Protein AF-A0AA35SXG5-F1 (afdb_monomer_lite)

Foldseek 3Di:
DPPPPPDAKEKEKDWPDQEFELPFTKIFIWIFTPDFAQWKKKKQKDKPPPQQWDWPDGRIFIAHHRGGITDDPGTMITTHNDDLAQDDKDKMKMFIDMDTPVHHHDDDIGIHIYHYARAWADPDQEDEDEAEALFKDKDFDGDTHHAADDKWKDKPPDDDPQWDWDGPVSTMIIGDSPGDDFDKDKIWMWIAHDVGHIDIHIYIYGYHHADQNVFQQQPPADDSQLSLQLRLVVVQQVQFFPPCPWPSDSNDHVCPTPQFDDDNSATATGADDQPGGDHDRDPSVVSRPNHNYYHDDHDD

Organism: Geodia barretti (NCBI:txid519541)

Secondary structure (DSSP, 8-state):
------PPPBEEEEES-SEEESSS-EEEEEEEESS--SS-EEEEEEEESGGGEEEES--EEEE-TT-SB-BSS-EEEEE----SS----EEEEEEEEEE-TT--B-PPPEEEEEE--PPPB-S-SEEEEEEETT--EEEEPPPPB--SSS-EEEEESPPPTTEEEE-SSSPEEEE-SS-PPSEEEEEEEEEE-SS--EEEEEEEEEEEPPSSTTSSTTTT---THHHHHHHHHHHHHHHH-TT--S---TTS-GGGSTTEEEETTEEEEEE--SSS--S---GGGGG-TT--EEE-----

Radius of gyration: 35.4 Å; chains: 1; bounding box: 89×30×98 Å

Structure (mmCIF, N/CA/C/O backbone):
data_AF-A0AA35SXG5-F1
#
_entry.id   AF-A0AA35SXG5-F1
#
loop_
_atom_site.group_PDB
_atom_site.id
_atom_site.type_symbol
_atom_site.label_atom_id
_atom_site.label_alt_id
_atom_site.label_comp_id
_atom_site.label_asym_id
_atom_site.label_entity_id
_atom_site.label_seq_id
_atom_site.pdbx_PDB_ins_code
_atom_site.Cartn_x
_atom_site.Cartn_y
_atom_site.Cartn_z
_atom_site.occupancy
_atom_site.B_iso_or_equiv
_atom_site.auth_seq_id
_atom_site.auth_comp_id
_atom_site.auth_asym_id
_atom_site.auth_atom_id
_atom_site.pdbx_PDB_model_num
ATOM 1 N N . MET A 1 1 ? 45.023 -7.503 -58.579 1.00 45.44 1 MET A N 1
ATOM 2 C CA . MET A 1 1 ? 43.755 -8.027 -58.047 1.00 45.44 1 MET A CA 1
ATOM 3 C C . MET A 1 1 ? 44.079 -8.699 -56.735 1.00 45.44 1 MET A C 1
ATOM 5 O O . MET A 1 1 ? 44.633 -9.789 -56.751 1.00 45.44 1 MET A O 1
ATOM 9 N N . ILE A 1 2 ? 43.846 -7.997 -55.636 1.00 41.66 2 ILE A N 1
ATOM 10 C CA . ILE A 1 2 ? 43.694 -8.622 -54.327 1.00 41.66 2 ILE A CA 1
ATOM 11 C C . ILE A 1 2 ? 42.190 -8.514 -54.098 1.00 41.66 2 ILE A C 1
ATOM 13 O O . ILE A 1 2 ? 41.655 -7.412 -54.200 1.00 41.66 2 ILE A O 1
ATOM 17 N N . ALA A 1 3 ? 41.504 -9.650 -54.005 1.00 40.09 3 ALA A N 1
ATOM 18 C CA . ALA A 1 3 ? 40.126 -9.649 -53.544 1.00 40.09 3 ALA A CA 1
ATOM 19 C C . ALA A 1 3 ? 40.194 -9.256 -52.068 1.00 40.09 3 ALA A C 1
ATOM 21 O O . ALA A 1 3 ? 40.851 -9.943 -51.288 1.00 40.09 3 ALA A O 1
ATOM 22 N N . ASP A 1 4 ? 39.640 -8.091 -51.765 1.00 49.97 4 ASP A N 1
ATOM 23 C CA . ASP A 1 4 ? 39.455 -7.577 -50.418 1.00 49.97 4 ASP A CA 1
ATOM 24 C C . ASP A 1 4 ? 38.332 -8.411 -49.792 1.00 49.97 4 ASP A C 1
ATOM 26 O O . ASP A 1 4 ? 37.166 -8.241 -50.142 1.00 49.97 4 ASP A O 1
ATOM 30 N N . ASP A 1 5 ? 38.700 -9.423 -49.005 1.00 50.44 5 ASP A N 1
ATOM 31 C CA . ASP A 1 5 ? 37.767 -10.262 -48.239 1.00 50.44 5 ASP A CA 1
ATOM 32 C C . ASP A 1 5 ? 37.537 -9.616 -46.869 1.00 50.44 5 ASP A C 1
ATOM 34 O O . ASP A 1 5 ? 37.761 -10.219 -45.822 1.00 50.44 5 ASP A O 1
ATOM 38 N N . GLU A 1 6 ? 37.174 -8.334 -46.883 1.00 64.69 6 GLU A N 1
ATOM 39 C CA . GLU A 1 6 ? 36.692 -7.644 -45.694 1.00 64.69 6 GLU A CA 1
ATOM 40 C C . GLU A 1 6 ? 35.207 -7.986 -45.587 1.00 64.69 6 GLU A C 1
ATOM 42 O O . GLU A 1 6 ? 34.367 -7.526 -46.367 1.00 64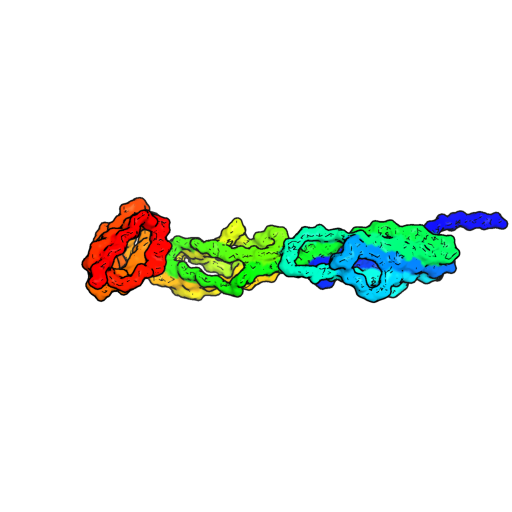.69 6 GLU A O 1
ATOM 47 N N . THR A 1 7 ? 34.891 -8.892 -44.665 1.00 78.00 7 THR A N 1
ATOM 48 C CA . THR A 1 7 ? 33.514 -9.207 -44.288 1.00 78.00 7 THR A CA 1
ATOM 49 C C . THR A 1 7 ? 32.761 -7.909 -44.016 1.00 78.00 7 THR A C 1
ATOM 51 O O . THR A 1 7 ? 33.291 -7.035 -43.335 1.00 78.00 7 THR A O 1
ATOM 54 N N . THR A 1 8 ? 31.542 -7.773 -44.547 1.00 88.31 8 THR A N 1
ATOM 55 C CA . THR A 1 8 ? 30.721 -6.570 -44.350 1.00 88.31 8 THR A CA 1
ATOM 56 C C . THR A 1 8 ? 30.651 -6.217 -42.859 1.00 88.31 8 THR A C 1
ATOM 58 O O . THR A 1 8 ? 30.177 -7.064 -42.099 1.00 88.31 8 THR A O 1
ATOM 61 N N . PRO A 1 9 ? 31.091 -5.009 -42.442 1.00 93.69 9 PRO A N 1
ATOM 62 C CA . PRO A 1 9 ? 31.053 -4.612 -41.041 1.00 93.69 9 PRO A CA 1
ATOM 63 C C . PRO A 1 9 ? 29.643 -4.733 -40.467 1.00 93.69 9 PRO A C 1
ATOM 65 O O . PRO A 1 9 ? 28.665 -4.394 -41.143 1.00 93.69 9 PRO A O 1
ATOM 68 N N . VAL A 1 10 ? 29.532 -5.197 -39.227 1.00 96.31 10 VAL A N 1
ATOM 69 C CA . VAL A 1 10 ? 28.256 -5.389 -38.530 1.00 96.31 10 VAL A CA 1
ATOM 70 C C . VAL A 1 10 ? 28.138 -4.376 -37.399 1.00 96.31 10 VAL A C 1
ATOM 72 O O . VAL A 1 10 ? 29.040 -4.251 -36.570 1.00 96.31 10 VAL A O 1
ATOM 75 N N . VAL A 1 11 ? 27.015 -3.659 -37.359 1.00 97.88 11 VAL A N 1
ATOM 76 C CA . VAL A 1 11 ? 26.662 -2.771 -36.248 1.00 97.88 11 VAL A CA 1
ATOM 77 C C . VAL A 1 11 ? 26.030 -3.581 -35.118 1.00 97.88 11 VAL A C 1
ATOM 79 O O . VAL A 1 11 ? 25.177 -4.431 -35.359 1.00 97.88 11 VAL A O 1
ATOM 82 N N . THR A 1 12 ? 26.378 -3.266 -33.876 1.00 97.75 12 THR A N 1
ATOM 83 C CA . THR A 1 12 ? 25.654 -3.686 -32.672 1.00 97.75 12 THR A CA 1
ATOM 84 C C . THR A 1 12 ? 25.111 -2.469 -31.936 1.00 97.75 12 THR A C 1
ATOM 86 O O . THR A 1 12 ? 25.760 -1.423 -31.900 1.00 97.75 12 THR A O 1
ATOM 89 N N . LEU A 1 13 ? 23.919 -2.600 -31.347 1.00 97.94 13 LEU A N 1
ATOM 90 C CA . LEU A 1 13 ? 23.383 -1.617 -30.405 1.00 97.94 13 LEU A CA 1
ATOM 91 C C . LEU A 1 13 ? 23.722 -2.026 -28.975 1.00 97.94 13 LEU A C 1
ATOM 93 O O . LEU A 1 13 ? 23.746 -3.212 -28.648 1.00 97.94 13 LEU A O 1
ATOM 97 N N . SER A 1 14 ? 23.933 -1.035 -28.117 1.00 96.69 14 SER A N 1
ATOM 98 C CA . SER A 1 14 ? 24.053 -1.225 -26.675 1.00 96.69 14 SER A CA 1
ATOM 99 C C . SER A 1 14 ? 23.191 -0.206 -25.952 1.00 96.69 14 SER A C 1
ATOM 101 O O . SER A 1 14 ? 23.159 0.964 -26.331 1.00 96.69 14 SER A O 1
ATOM 103 N N . LEU A 1 15 ? 22.536 -0.652 -24.885 1.00 97.44 15 LEU A N 1
ATOM 104 C CA . LEU A 1 15 ? 21.859 0.219 -23.934 1.00 97.44 15 LEU A CA 1
ATOM 105 C C . LEU A 1 15 ? 22.788 0.472 -22.746 1.00 97.44 15 LEU A C 1
ATOM 107 O O . LEU A 1 15 ? 23.479 -0.447 -22.302 1.00 97.44 15 LEU A O 1
ATOM 111 N N . SER A 1 16 ? 22.811 1.695 -22.216 1.00 96.50 16 SER A N 1
ATOM 112 C CA . SER A 1 16 ? 23.526 1.973 -20.962 1.00 96.50 16 SER A CA 1
ATOM 113 C C . SER A 1 16 ? 22.869 1.276 -19.768 1.00 96.50 16 SER A C 1
ATOM 115 O O . SER A 1 16 ? 23.558 0.886 -18.830 1.00 96.50 16 SER A O 1
ATOM 117 N N . LEU A 1 17 ? 21.545 1.110 -19.833 1.00 97.25 17 LEU A N 1
ATOM 118 C CA . LEU A 1 17 ? 20.706 0.327 -18.929 1.00 97.25 17 LEU A CA 1
ATOM 119 C C . LEU A 1 17 ? 19.698 -0.480 -19.755 1.00 97.25 17 LEU A C 1
ATOM 121 O O . LEU A 1 17 ? 19.060 0.078 -20.649 1.00 97.25 17 LEU A O 1
ATOM 125 N N . SER A 1 18 ? 19.555 -1.774 -19.464 1.00 96.12 18 SER A N 1
ATOM 126 C CA . SER A 1 18 ? 18.536 -2.641 -20.078 1.00 96.12 18 SER A CA 1
ATOM 127 C C . SER A 1 18 ? 17.200 -2.625 -19.337 1.00 96.12 18 SER A C 1
ATOM 129 O O . SER A 1 18 ? 16.233 -3.179 -19.845 1.00 96.12 18 SER A O 1
ATOM 131 N N . GLU A 1 19 ? 17.152 -2.014 -18.154 1.00 9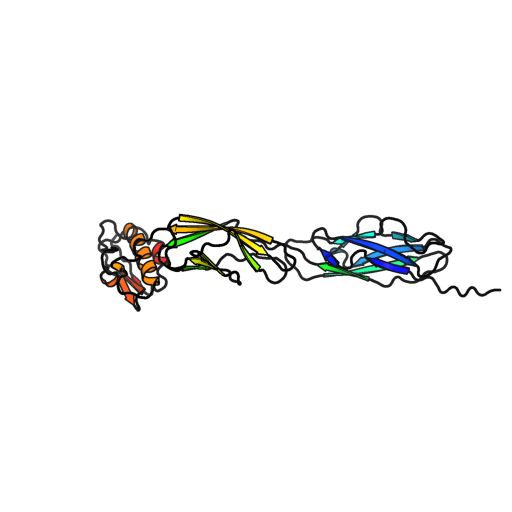5.44 19 GLU A N 1
ATOM 132 C CA . GLU A 1 19 ? 15.964 -1.874 -17.311 1.00 95.44 19 GLU A CA 1
ATOM 133 C C . GLU A 1 19 ? 15.936 -0.442 -16.762 1.00 95.44 19 GLU A C 1
ATOM 135 O O . GLU A 1 19 ? 16.977 0.059 -16.318 1.00 95.44 19 GLU A O 1
ATOM 140 N N . ILE A 1 20 ? 14.788 0.228 -16.847 1.00 94.12 20 ILE A N 1
ATOM 141 C CA . ILE A 1 20 ? 14.568 1.596 -16.359 1.00 94.12 20 ILE A CA 1
ATOM 142 C C . ILE A 1 20 ? 13.222 1.681 -15.637 1.00 94.12 20 ILE A C 1
ATOM 144 O O . ILE A 1 20 ? 12.324 0.915 -15.967 1.00 94.12 20 ILE A O 1
ATOM 148 N N . ALA A 1 21 ? 13.106 2.610 -14.691 1.00 90.44 21 ALA A N 1
ATOM 149 C CA . ALA A 1 21 ? 11.837 2.999 -14.078 1.00 90.44 21 ALA A CA 1
ATOM 150 C C . ALA A 1 21 ? 10.875 3.636 -15.102 1.00 90.44 21 ALA A C 1
ATOM 152 O O . ALA A 1 21 ? 11.343 4.204 -16.100 1.00 90.44 21 ALA A O 1
ATOM 153 N N . GLU A 1 22 ? 9.570 3.550 -14.863 1.00 89.69 22 GLU A N 1
ATOM 154 C CA . GLU A 1 22 ? 8.533 4.245 -15.629 1.00 89.69 22 GLU A CA 1
ATOM 155 C C . GLU A 1 22 ? 8.561 5.748 -15.325 1.00 89.69 22 GLU A C 1
ATOM 157 O O . GLU A 1 22 ? 8.697 6.579 -16.234 1.00 89.69 22 GLU A O 1
ATOM 162 N N . HIS A 1 23 ? 8.602 6.090 -14.044 1.00 86.56 23 HIS A N 1
ATOM 163 C CA . HIS A 1 23 ? 8.760 7.430 -13.528 1.00 86.56 23 HIS A CA 1
ATOM 164 C C . HIS A 1 23 ? 10.209 7.912 -13.678 1.00 86.56 23 HIS A C 1
ATOM 166 O O . HIS A 1 23 ? 11.174 7.407 -13.104 1.00 86.56 23 HIS A O 1
ATOM 172 N N . GLU A 1 24 ? 10.389 8.934 -14.515 1.00 85.19 24 GLU A N 1
ATOM 173 C CA . GLU A 1 24 ? 11.668 9.608 -14.781 1.00 85.19 24 GLU A CA 1
ATOM 174 C C . GLU A 1 24 ? 12.827 8.721 -15.304 1.00 85.19 24 GLU A C 1
ATOM 176 O O . GLU A 1 24 ? 13.923 9.242 -15.561 1.00 85.19 24 GLU A O 1
ATOM 181 N N . GLY A 1 25 ? 12.621 7.423 -15.548 1.00 92.38 25 GLY A N 1
ATOM 182 C CA . GLY A 1 25 ? 13.654 6.498 -16.010 1.00 92.38 25 GLY A CA 1
ATOM 183 C C . GLY A 1 25 ? 14.095 6.733 -17.458 1.00 92.38 25 GLY A C 1
ATOM 184 O O . GLY A 1 25 ? 13.329 7.131 -18.338 1.00 92.38 25 GLY A O 1
ATOM 185 N N . TRP A 1 26 ? 15.385 6.516 -17.738 1.00 95.00 26 TRP A N 1
ATOM 186 C CA . TRP A 1 26 ? 15.943 6.697 -19.082 1.00 95.00 26 TRP A CA 1
ATOM 187 C C . TRP A 1 26 ? 17.224 5.892 -19.325 1.00 95.00 26 TRP A C 1
ATOM 189 O O . TRP A 1 26 ? 17.944 5.518 -18.401 1.00 95.00 26 TRP A O 1
ATOM 199 N N . THR A 1 27 ? 17.537 5.660 -20.602 1.00 96.88 27 THR A N 1
ATOM 200 C CA . THR A 1 27 ? 18.738 4.952 -21.069 1.00 96.88 27 THR A CA 1
ATOM 201 C C . THR A 1 27 ? 19.327 5.624 -22.315 1.00 96.88 27 THR A C 1
ATOM 203 O O . THR A 1 27 ? 18.620 6.318 -23.052 1.00 96.88 27 THR A O 1
ATOM 206 N N . PHE A 1 28 ? 20.623 5.428 -22.568 1.00 96.06 28 PHE A N 1
ATOM 207 C CA . PHE A 1 28 ? 21.270 5.815 -23.824 1.00 96.06 28 PHE A CA 1
ATOM 208 C C . PHE A 1 28 ? 21.473 4.605 -24.731 1.00 96.06 28 PHE A C 1
ATOM 210 O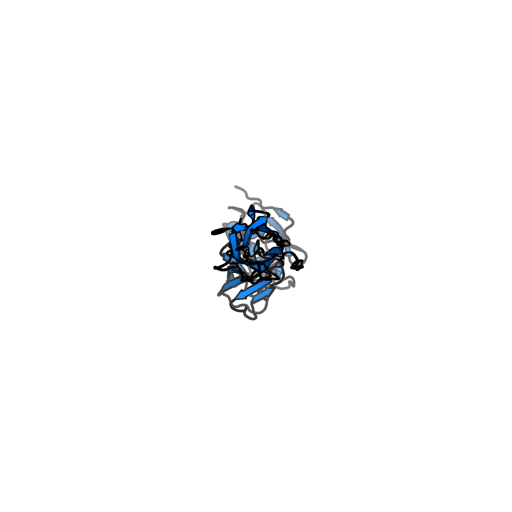 O . PHE A 1 28 ? 21.957 3.564 -24.286 1.00 96.06 28 PHE A O 1
ATOM 217 N N . VAL A 1 29 ? 21.189 4.785 -26.021 1.00 97.06 29 VAL A N 1
ATOM 218 C CA . VAL A 1 29 ? 21.552 3.848 -27.086 1.00 97.06 29 VAL A CA 1
ATOM 219 C C . VAL A 1 29 ? 22.854 4.306 -27.734 1.00 97.06 29 VAL A C 1
ATOM 221 O O . VAL A 1 29 ? 22.959 5.443 -28.203 1.00 97.06 29 VAL A O 1
ATOM 224 N N . THR A 1 30 ? 23.835 3.412 -27.800 1.00 96.50 30 THR A N 1
ATOM 225 C CA . THR A 1 30 ? 25.085 3.594 -28.550 1.00 96.50 30 THR A CA 1
ATOM 226 C C . THR A 1 30 ? 25.248 2.493 -29.592 1.00 96.50 30 THR A C 1
ATOM 228 O O . THR A 1 30 ? 24.566 1.467 -29.540 1.00 96.50 30 THR A O 1
ATOM 231 N N . ALA A 1 31 ? 26.133 2.716 -30.566 1.00 97.38 31 ALA A N 1
ATOM 232 C CA . ALA A 1 31 ? 26.393 1.764 -31.637 1.00 97.38 31 ALA A CA 1
ATOM 233 C C . ALA A 1 31 ? 27.889 1.476 -31.777 1.00 97.38 31 ALA A C 1
ATOM 235 O O . ALA A 1 31 ? 28.719 2.386 -31.675 1.00 97.38 31 ALA A O 1
ATOM 236 N N . MET A 1 32 ? 28.223 0.216 -32.057 1.00 96.88 32 MET A N 1
ATOM 237 C CA . MET A 1 32 ? 29.593 -0.225 -32.309 1.00 96.88 32 MET A CA 1
ATOM 238 C C . MET A 1 32 ? 29.675 -1.014 -33.616 1.00 96.88 32 MET A C 1
ATOM 240 O O . MET A 1 32 ? 28.756 -1.753 -33.945 1.00 96.88 32 MET A O 1
ATOM 244 N N . LEU A 1 33 ? 30.769 -0.862 -34.358 1.00 96.69 33 LEU A N 1
ATOM 245 C CA . LEU A 1 33 ? 31.125 -1.736 -35.471 1.00 96.69 33 LEU A CA 1
ATOM 246 C C . LEU A 1 33 ? 32.086 -2.823 -34.992 1.00 96.69 33 LEU A C 1
ATOM 248 O O . LEU A 1 33 ? 33.032 -2.546 -34.250 1.00 96.69 33 LEU A O 1
ATOM 252 N N . ASP A 1 34 ? 31.894 -4.041 -35.485 1.00 95.75 34 ASP A N 1
ATOM 253 C CA . ASP A 1 34 ? 32.818 -5.160 -35.270 1.00 95.75 34 ASP A CA 1
ATOM 254 C C . ASP A 1 34 ? 34.184 -4.974 -35.966 1.00 95.75 34 ASP A C 1
ATOM 256 O O . ASP A 1 34 ? 35.191 -5.557 -35.557 1.00 95.75 34 ASP A O 1
ATOM 260 N N . SER A 1 35 ? 34.230 -4.126 -36.995 1.00 93.62 35 SER A N 1
ATOM 261 C CA . SER A 1 35 ? 35.394 -3.836 -37.831 1.00 93.62 35 SER A CA 1
ATOM 262 C C . SER A 1 35 ? 35.345 -2.400 -38.377 1.00 93.62 35 SER A C 1
ATOM 264 O O . SER A 1 35 ? 34.286 -1.789 -38.511 1.00 93.62 35 SER A O 1
ATOM 266 N N . ARG A 1 36 ? 36.509 -1.796 -38.663 1.00 93.50 36 ARG A N 1
ATOM 267 C CA . ARG A 1 36 ? 36.573 -0.400 -39.142 1.00 93.50 36 ARG A CA 1
ATOM 268 C C . ARG A 1 36 ? 36.068 -0.305 -40.584 1.00 93.50 36 ARG A C 1
ATOM 270 O O . ARG A 1 36 ? 36.612 -0.964 -41.461 1.00 93.50 36 ARG A O 1
ATOM 277 N N . SER A 1 37 ? 35.133 0.606 -40.845 1.00 93.38 37 SER A N 1
ATOM 278 C CA . SER A 1 37 ? 34.748 1.005 -42.208 1.00 93.38 37 SER A CA 1
ATOM 279 C C . SER A 1 37 ? 35.565 2.209 -42.674 1.00 93.38 37 SER A C 1
ATOM 281 O O . SER A 1 37 ? 35.875 3.099 -41.885 1.00 93.38 37 SER A O 1
ATOM 283 N N . SER A 1 38 ? 35.899 2.290 -43.962 1.00 93.56 38 SER A N 1
ATOM 284 C CA . SER A 1 38 ? 36.529 3.485 -44.544 1.00 93.56 38 SER A CA 1
ATOM 285 C C . SER A 1 38 ? 35.536 4.614 -44.850 1.00 93.56 38 SER A C 1
ATOM 287 O O . SER A 1 38 ? 35.946 5.653 -45.368 1.00 93.56 38 SER A O 1
ATOM 289 N N . ALA A 1 39 ? 34.244 4.412 -44.583 1.00 94.25 39 ALA A N 1
ATOM 290 C CA . ALA A 1 39 ? 33.186 5.401 -44.744 1.00 94.25 39 ALA A CA 1
ATOM 291 C C . ALA A 1 39 ? 32.486 5.669 -43.406 1.00 94.25 39 ALA A C 1
ATOM 293 O O . ALA A 1 39 ? 32.396 4.777 -42.561 1.00 94.25 39 ALA A O 1
ATOM 294 N N . ASP A 1 40 ? 31.966 6.886 -43.243 1.00 96.81 40 ASP A N 1
ATOM 295 C CA . ASP A 1 40 ? 31.083 7.213 -42.125 1.00 96.81 40 ASP A CA 1
ATOM 296 C C . ASP A 1 40 ? 29.865 6.282 -42.164 1.00 96.81 40 ASP A C 1
ATOM 298 O O . ASP A 1 40 ? 29.290 6.041 -43.229 1.00 96.81 40 ASP A O 1
ATOM 302 N N . THR A 1 41 ? 29.502 5.737 -41.007 1.00 97.50 41 THR A N 1
ATOM 303 C CA . THR A 1 41 ? 28.335 4.871 -40.841 1.00 97.50 41 THR A CA 1
ATOM 304 C C . THR A 1 41 ? 27.290 5.591 -40.009 1.00 97.50 41 THR A C 1
ATOM 306 O O . THR A 1 41 ? 27.585 6.055 -38.906 1.00 97.50 41 THR A O 1
ATOM 309 N N . THR A 1 42 ? 26.071 5.665 -40.530 1.00 97.00 42 THR A N 1
ATOM 310 C CA . THR A 1 42 ? 24.917 6.241 -39.838 1.00 97.00 42 THR A CA 1
ATOM 311 C C . THR A 1 42 ? 23.995 5.117 -39.386 1.00 97.00 42 THR A C 1
ATOM 313 O O . THR A 1 42 ? 23.736 4.179 -40.139 1.00 97.00 42 THR A O 1
ATOM 316 N N . VAL A 1 43 ? 23.512 5.203 -38.149 1.00 97.44 43 VAL A N 1
ATOM 317 C CA . VAL A 1 43 ? 22.548 4.261 -37.572 1.00 97.44 43 VAL A CA 1
ATOM 318 C C . VAL A 1 43 ? 21.331 5.049 -37.114 1.00 97.44 43 VAL A C 1
ATOM 320 O O . VAL A 1 43 ? 21.438 5.852 -36.191 1.00 97.44 43 VAL A O 1
ATOM 323 N N . SER A 1 44 ? 20.180 4.838 -37.747 1.00 96.06 44 SER A N 1
ATOM 324 C CA . SER A 1 44 ? 18.907 5.419 -37.305 1.00 96.06 44 SER A CA 1
ATOM 325 C C . SER A 1 44 ? 18.249 4.483 -36.300 1.00 96.06 44 SER A C 1
ATOM 327 O O . SER A 1 44 ? 17.957 3.340 -36.640 1.00 96.06 44 SER A O 1
ATOM 329 N N . VAL A 1 45 ? 18.044 4.957 -35.075 1.00 96.81 45 VAL A N 1
ATOM 330 C CA . VAL A 1 45 ? 17.479 4.204 -33.950 1.00 96.81 45 VAL A CA 1
ATOM 331 C C . VAL A 1 45 ? 15.967 4.404 -33.890 1.00 96.81 45 VAL A C 1
ATOM 333 O O . VAL A 1 45 ? 15.477 5.530 -34.005 1.00 96.81 45 VAL A O 1
ATOM 336 N N . SER A 1 46 ? 15.236 3.319 -33.649 1.00 95.19 46 SER A N 1
ATOM 337 C CA . SER A 1 46 ? 13.798 3.317 -33.371 1.00 95.19 46 SER A CA 1
ATOM 338 C C . SER A 1 46 ? 13.479 2.436 -32.162 1.00 95.19 46 SER A C 1
ATOM 340 O O . SER A 1 46 ? 14.223 1.505 -31.849 1.00 95.19 46 SER A O 1
ATOM 342 N N . ALA A 1 47 ? 12.373 2.731 -31.483 1.00 96.69 47 ALA A N 1
ATOM 343 C CA . ALA A 1 47 ? 11.907 2.007 -30.306 1.00 96.69 47 ALA A CA 1
ATOM 344 C C . ALA A 1 47 ? 10.393 1.778 -30.408 1.00 96.69 47 ALA A C 1
ATOM 346 O O . ALA A 1 47 ? 9.664 2.704 -30.754 1.00 96.69 47 ALA A O 1
ATOM 347 N N . GLU A 1 48 ? 9.936 0.556 -30.133 1.00 96.38 48 GLU A N 1
ATOM 348 C CA . GLU A 1 48 ? 8.517 0.177 -30.183 1.00 96.38 48 GLU A CA 1
ATOM 349 C C . GLU A 1 48 ? 8.125 -0.696 -28.975 1.00 96.38 48 GLU A C 1
ATOM 351 O O . GLU A 1 48 ? 8.901 -1.595 -28.632 1.00 96.38 48 GLU A O 1
ATOM 356 N N . PRO A 1 49 ? 6.933 -0.516 -28.368 1.00 96.38 49 PRO A N 1
ATOM 357 C CA . PRO A 1 49 ? 5.884 0.445 -28.737 1.00 96.38 49 PRO A CA 1
ATOM 358 C C . PRO A 1 49 ? 6.284 1.906 -28.488 1.00 96.38 49 PRO A C 1
ATOM 360 O O . PRO A 1 49 ? 6.775 2.242 -27.412 1.00 96.38 49 PRO A O 1
ATOM 363 N N . ALA A 1 50 ? 6.068 2.779 -29.476 1.00 92.94 50 ALA A N 1
ATOM 364 C CA . ALA A 1 50 ? 6.474 4.188 -29.397 1.00 92.94 50 ALA A CA 1
ATOM 365 C C . ALA A 1 50 ? 5.742 5.000 -28.308 1.00 92.94 50 ALA A C 1
ATOM 367 O O . ALA A 1 50 ? 6.194 6.078 -27.943 1.00 92.94 50 ALA A O 1
ATOM 368 N N . GLU A 1 51 ? 4.612 4.507 -27.801 1.00 93.25 51 GLU A N 1
ATOM 369 C CA . GLU A 1 51 ? 3.840 5.155 -26.732 1.00 93.25 51 GLU A CA 1
ATOM 370 C C . GLU A 1 51 ? 4.487 5.038 -25.347 1.00 93.25 51 GLU A C 1
ATOM 372 O O . GLU A 1 51 ? 4.254 5.900 -24.510 1.00 93.25 51 GLU A O 1
ATOM 377 N N . LEU A 1 52 ? 5.352 4.039 -25.141 1.00 92.44 52 LEU A N 1
ATOM 378 C CA . LEU A 1 52 ? 6.042 3.812 -23.866 1.00 92.44 52 LEU A CA 1
ATOM 379 C C . LEU A 1 52 ? 7.352 4.600 -23.736 1.00 92.44 52 LEU A C 1
ATOM 381 O O . LEU A 1 52 ? 7.974 4.600 -22.677 1.00 92.44 52 LEU A O 1
ATOM 385 N N . ILE A 1 53 ? 7.827 5.219 -24.824 1.00 94.50 53 ILE A N 1
ATOM 386 C CA . ILE A 1 53 ? 9.128 5.891 -24.862 1.00 94.50 53 ILE A CA 1
ATOM 387 C C . ILE A 1 53 ? 9.023 7.264 -25.507 1.00 94.50 53 ILE A C 1
ATOM 389 O O . ILE A 1 53 ? 8.677 7.410 -26.678 1.00 94.50 53 ILE A O 1
ATOM 393 N N . GLU A 1 54 ? 9.497 8.273 -24.789 1.00 92.81 54 GLU A N 1
ATOM 394 C CA . GLU A 1 54 ? 9.820 9.564 -25.364 1.00 92.81 54 GLU A CA 1
ATOM 395 C C . GLU A 1 54 ? 11.286 9.573 -25.818 1.00 92.81 54 GLU A C 1
ATOM 397 O O . GLU A 1 54 ? 12.232 9.680 -25.030 1.00 92.81 54 GLU A O 1
ATOM 402 N N . GLN A 1 55 ? 11.492 9.471 -27.131 1.00 86.75 55 GLN A N 1
ATOM 403 C CA . GLN A 1 55 ? 12.805 9.678 -27.730 1.00 86.75 55 GLN A CA 1
ATOM 404 C C . GLN A 1 55 ? 13.112 11.177 -27.755 1.00 86.75 55 GLN A C 1
ATOM 406 O O . GLN A 1 55 ? 12.480 11.946 -28.485 1.00 86.75 55 GLN A O 1
ATOM 411 N N . ARG A 1 56 ? 14.094 11.605 -26.958 1.00 75.75 56 ARG A N 1
ATOM 412 C CA . ARG A 1 56 ? 14.557 12.998 -26.956 1.00 75.75 56 ARG A CA 1
ATOM 413 C C . ARG A 1 56 ? 15.812 13.121 -27.826 1.00 75.75 56 ARG A C 1
ATOM 415 O O . ARG A 1 56 ? 16.678 12.257 -27.762 1.00 75.75 56 ARG A O 1
ATOM 422 N N . GLU A 1 57 ? 15.920 14.229 -28.569 1.00 74.81 57 GLU A N 1
ATOM 423 C CA . GLU A 1 57 ? 17.050 14.582 -29.461 1.00 74.81 57 GLU A CA 1
ATOM 424 C C . GLU A 1 57 ? 17.066 13.882 -30.842 1.00 74.81 57 GLU A C 1
ATOM 426 O O . GLU A 1 57 ? 16.036 13.408 -31.320 1.00 74.81 57 GLU A O 1
ATOM 431 N N . GLU A 1 58 ? 18.210 13.922 -31.545 1.00 84.69 58 GLU A N 1
ATOM 432 C CA . GLU A 1 58 ? 18.400 13.248 -32.836 1.00 84.69 58 GLU A CA 1
ATOM 433 C C . GLU A 1 58 ? 18.359 11.726 -32.656 1.00 84.69 58 GLU A C 1
ATOM 435 O O . GLU A 1 58 ? 19.007 11.169 -31.775 1.00 84.69 58 GLU A O 1
ATOM 440 N N . ASN A 1 59 ? 17.638 11.032 -33.537 1.00 91.81 59 ASN A N 1
ATOM 441 C CA . ASN A 1 59 ? 17.509 9.574 -33.517 1.00 91.81 59 ASN A CA 1
ATOM 442 C C . ASN A 1 59 ? 18.639 8.850 -34.265 1.00 91.81 59 ASN A C 1
ATOM 444 O O . ASN A 1 59 ? 18.520 7.662 -34.563 1.00 91.81 59 ASN A O 1
ATOM 448 N N . THR A 1 60 ? 19.717 9.550 -34.615 1.00 94.12 60 THR A N 1
ATOM 449 C CA . THR A 1 60 ? 20.806 9.004 -35.424 1.00 94.12 60 THR A CA 1
ATOM 450 C C . THR A 1 60 ? 22.120 8.979 -34.668 1.00 94.12 60 THR A C 1
ATOM 452 O O . THR A 1 60 ? 22.546 9.979 -34.099 1.00 94.12 60 THR A O 1
ATOM 455 N N . LEU A 1 61 ? 22.817 7.852 -34.751 1.00 96.19 61 LEU A N 1
ATOM 456 C CA . LEU A 1 61 ? 24.191 7.689 -34.298 1.00 96.19 61 LEU A CA 1
ATOM 457 C C . LEU A 1 61 ? 25.126 7.753 -35.505 1.00 96.19 61 LEU A C 1
ATOM 459 O O . LEU A 1 61 ? 24.819 7.205 -36.563 1.00 96.19 61 LEU A O 1
ATOM 463 N N . THR A 1 62 ? 26.286 8.388 -35.341 1.00 96.50 62 THR A N 1
ATOM 464 C CA . THR A 1 62 ? 27.328 8.429 -36.377 1.00 96.50 62 THR A CA 1
ATOM 465 C C . THR A 1 62 ? 28.591 7.752 -35.872 1.00 96.50 62 THR A C 1
ATOM 467 O O . THR A 1 62 ? 29.118 8.131 -34.827 1.00 96.50 62 THR A O 1
ATOM 470 N N . ILE A 1 63 ? 29.099 6.785 -36.632 1.00 97.38 63 ILE A N 1
ATOM 471 C CA . ILE A 1 63 ? 30.410 6.158 -36.446 1.00 97.38 63 ILE A CA 1
ATOM 472 C C . ILE A 1 63 ? 31.314 6.688 -37.568 1.00 97.38 63 ILE A C 1
ATOM 474 O O . ILE A 1 63 ? 31.125 6.299 -38.724 1.00 97.38 63 ILE A O 1
ATOM 478 N N . PRO A 1 64 ? 32.259 7.604 -37.280 1.00 97.56 64 PRO A N 1
ATOM 479 C CA . PRO A 1 64 ? 33.095 8.203 -38.314 1.00 97.56 64 PRO A CA 1
ATOM 480 C C . PRO A 1 64 ? 33.973 7.174 -39.029 1.00 97.56 64 PRO A C 1
ATOM 482 O O . PRO A 1 64 ? 34.378 6.168 -38.443 1.00 97.56 64 PRO A O 1
ATOM 485 N N . ALA A 1 65 ? 34.345 7.468 -40.270 1.00 95.75 65 ALA A N 1
ATOM 486 C CA . ALA A 1 65 ? 35.254 6.664 -41.065 1.00 95.75 65 ALA A CA 1
ATOM 487 C C . ALA A 1 65 ? 36.534 6.349 -40.281 1.00 95.75 65 ALA A C 1
ATOM 489 O O . ALA A 1 65 ? 37.196 7.216 -39.701 1.00 95.75 65 ALA A O 1
ATOM 490 N N . GLY A 1 66 ? 36.888 5.073 -40.276 1.00 94.19 66 GLY A N 1
ATOM 491 C CA . GLY A 1 66 ? 38.022 4.542 -39.551 1.00 94.19 66 GLY A CA 1
ATOM 492 C C . GLY A 1 66 ? 37.795 4.400 -38.050 1.00 94.19 66 GLY A C 1
ATOM 493 O O . GLY A 1 66 ? 38.744 3.996 -37.398 1.00 94.19 66 GLY A O 1
ATOM 494 N N . GLN A 1 67 ? 36.622 4.691 -37.484 1.00 97.12 67 GLN A N 1
ATOM 495 C CA . GLN A 1 67 ? 36.280 4.411 -36.082 1.00 97.12 67 GLN A CA 1
ATOM 496 C C . GLN A 1 67 ? 35.413 3.153 -35.959 1.00 97.12 67 GLN A C 1
ATOM 498 O O . GLN A 1 67 ? 34.942 2.607 -36.955 1.00 97.12 67 GLN A O 1
ATOM 503 N N . THR A 1 68 ? 35.236 2.683 -34.725 1.00 96.50 68 THR A N 1
ATOM 504 C CA . THR A 1 68 ? 34.357 1.550 -34.398 1.00 96.50 68 THR A CA 1
ATOM 505 C C . THR A 1 68 ? 33.241 1.918 -33.432 1.00 96.50 68 THR A C 1
ATOM 507 O O . THR A 1 68 ? 32.381 1.090 -33.201 1.00 96.50 68 THR A O 1
ATOM 510 N N . GLU A 1 69 ? 33.220 3.126 -32.873 1.00 96.62 69 GLU A N 1
ATOM 511 C CA . GLU A 1 69 ? 32.230 3.546 -31.874 1.00 96.62 69 GLU A CA 1
ATOM 512 C C . GLU A 1 69 ? 31.506 4.809 -32.335 1.00 96.62 69 GLU A C 1
ATOM 514 O O . GLU A 1 69 ? 32.101 5.683 -32.979 1.00 96.62 69 GLU A O 1
ATOM 519 N N . SER A 1 70 ? 30.219 4.906 -31.998 1.00 96.06 70 SER A N 1
ATOM 520 C CA . SER A 1 70 ? 29.428 6.103 -32.260 1.00 96.06 70 SER A CA 1
ATOM 521 C C . SER A 1 70 ? 29.938 7.282 -31.438 1.00 96.06 70 SER A C 1
ATOM 523 O O . SER A 1 70 ? 30.200 7.142 -30.245 1.00 96.06 70 SER A O 1
ATOM 525 N N . ILE A 1 71 ? 30.035 8.453 -32.058 1.00 90.62 71 ILE A N 1
ATOM 526 C CA . ILE A 1 71 ? 30.396 9.697 -31.371 1.00 90.62 71 ILE A CA 1
ATOM 527 C C . ILE A 1 71 ? 29.152 10.418 -30.834 1.00 90.62 71 ILE A C 1
ATOM 529 O O . ILE A 1 71 ? 28.055 10.260 -31.365 1.00 90.62 71 ILE A O 1
ATOM 533 N N . GLY A 1 72 ? 29.339 11.260 -29.814 1.00 86.81 72 GLY A N 1
ATOM 534 C CA . GLY A 1 72 ? 28.259 12.016 -29.170 1.00 86.81 72 GLY A CA 1
ATOM 535 C C . GLY A 1 72 ? 27.761 11.362 -27.879 1.00 86.81 72 GLY A C 1
ATOM 536 O O . GLY A 1 72 ? 28.419 10.480 -27.334 1.00 86.81 72 GLY A O 1
ATOM 537 N N . PHE A 1 73 ? 26.617 11.831 -27.374 1.00 81.38 73 PHE A N 1
ATOM 538 C CA . PHE A 1 73 ? 26.013 11.338 -26.127 1.00 81.38 73 PHE A CA 1
ATOM 539 C C . PHE A 1 73 ? 25.150 10.076 -26.314 1.00 81.38 73 PHE A C 1
ATOM 541 O O . PHE A 1 73 ? 24.714 9.494 -25.328 1.00 81.38 73 PHE A O 1
ATOM 548 N N . GLY A 1 74 ? 24.956 9.618 -27.556 1.00 90.56 74 GLY A N 1
ATOM 549 C CA . GLY A 1 74 ? 24.024 8.538 -27.881 1.00 90.56 74 GLY A CA 1
ATOM 550 C C . GLY A 1 74 ? 22.599 9.049 -28.109 1.00 90.56 74 GLY A C 1
ATOM 551 O O . GLY A 1 74 ? 22.346 10.248 -28.041 1.00 90.56 74 GLY A O 1
ATOM 552 N N . VAL A 1 75 ? 21.670 8.135 -28.384 1.00 95.00 75 VAL A N 1
ATOM 553 C CA . VAL A 1 75 ? 20.233 8.441 -28.486 1.00 95.00 75 VAL A CA 1
ATOM 554 C C . VAL A 1 75 ? 19.597 8.215 -27.119 1.00 95.00 75 VAL A C 1
ATOM 556 O O . VAL A 1 75 ? 19.706 7.112 -26.583 1.00 95.00 75 VAL A O 1
ATOM 559 N N . ARG A 1 76 ? 18.930 9.223 -26.548 1.00 95.31 76 ARG A N 1
ATOM 560 C CA . ARG A 1 76 ? 18.246 9.081 -25.254 1.00 95.31 76 ARG A CA 1
ATOM 561 C C . ARG A 1 76 ? 16.828 8.544 -25.440 1.00 95.31 76 ARG A C 1
ATOM 563 O O . ARG A 1 76 ? 16.014 9.165 -26.122 1.00 95.31 76 ARG A O 1
ATOM 570 N N . LEU A 1 77 ? 16.530 7.433 -24.774 1.00 96.12 77 LEU A N 1
ATOM 571 C CA . LEU A 1 77 ? 15.181 6.888 -24.628 1.00 96.12 77 LEU A CA 1
ATOM 572 C C . LEU A 1 77 ? 14.734 7.102 -23.180 1.00 96.12 77 LEU A C 1
ATOM 574 O O . LEU A 1 77 ? 15.435 6.678 -22.261 1.00 96.12 77 LEU A O 1
ATOM 578 N N . GLN A 1 78 ? 13.617 7.794 -22.981 1.00 95.75 78 GLN A N 1
ATOM 579 C CA . GLN A 1 78 ? 13.012 8.040 -21.670 1.00 95.75 78 GLN A CA 1
ATOM 580 C C . GLN A 1 78 ? 11.672 7.313 -21.591 1.00 95.75 78 GLN A C 1
ATOM 582 O O . GLN A 1 78 ? 10.921 7.385 -22.560 1.00 95.75 78 GLN A O 1
ATOM 587 N N . ALA A 1 79 ? 11.393 6.626 -20.484 1.00 94.88 79 ALA A N 1
ATOM 588 C CA . ALA A 1 79 ? 10.078 6.040 -20.247 1.00 94.88 79 ALA A CA 1
ATOM 589 C C . ALA A 1 79 ? 9.010 7.140 -20.165 1.00 94.88 79 ALA A C 1
ATOM 591 O O . ALA A 1 79 ? 9.290 8.263 -19.729 1.00 94.88 79 ALA A O 1
ATOM 592 N N . VAL A 1 80 ? 7.817 6.843 -20.670 1.00 92.81 80 VAL A N 1
ATOM 593 C CA . VAL A 1 80 ? 6.652 7.713 -20.518 1.00 92.81 80 VAL A CA 1
ATOM 594 C C . VAL A 1 80 ? 5.902 7.249 -19.285 1.00 92.81 80 VAL A C 1
ATOM 596 O O . VAL A 1 80 ? 5.247 6.222 -19.348 1.00 92.81 80 VAL A O 1
ATOM 599 N N . ASP A 1 81 ? 5.991 8.038 -18.220 1.00 87.31 81 ASP A N 1
ATOM 600 C CA . ASP A 1 81 ? 5.094 7.961 -17.069 1.00 87.31 81 ASP A CA 1
ATOM 601 C C . ASP A 1 81 ? 3.678 8.325 -17.539 1.00 87.31 81 ASP A C 1
ATOM 603 O O . ASP A 1 81 ? 3.425 9.460 -17.984 1.00 87.31 81 ASP A O 1
ATOM 607 N N . ASN A 1 82 ? 2.814 7.314 -17.601 1.00 77.94 82 ASN A N 1
ATOM 608 C CA . ASN A 1 82 ? 1.564 7.390 -18.343 1.00 77.94 82 ASN A CA 1
ATOM 609 C C . ASN A 1 82 ? 0.325 7.523 -17.440 1.00 77.94 82 ASN A C 1
ATOM 611 O O . ASN A 1 82 ? -0.670 8.124 -17.876 1.00 77.94 82 ASN A O 1
ATOM 615 N N . ASP A 1 83 ? 0.402 7.056 -16.195 1.00 76.12 83 ASP A N 1
ATOM 616 C CA . ASP A 1 83 ? -0.623 7.229 -15.175 1.00 76.12 83 ASP A CA 1
ATOM 617 C C . ASP A 1 83 ? -0.054 7.110 -13.743 1.00 76.12 83 ASP A C 1
ATOM 619 O O . ASP A 1 83 ? 1.127 7.305 -13.520 1.00 76.12 83 ASP A O 1
ATOM 623 N N . GLU A 1 84 ? -0.924 6.950 -12.744 1.00 72.88 84 GLU A N 1
ATOM 624 C CA . GLU A 1 84 ? -0.527 6.783 -11.334 1.00 72.88 84 GLU A CA 1
ATOM 625 C C . GLU A 1 84 ? -0.890 5.368 -10.835 1.00 72.88 84 GLU A C 1
ATOM 627 O O . GLU A 1 84 ? -1.102 5.153 -9.637 1.00 72.88 84 GLU A O 1
ATOM 632 N N . LEU A 1 85 ? -1.108 4.418 -11.750 1.00 69.75 85 LEU A N 1
ATOM 633 C CA . LEU A 1 85 ? -1.584 3.076 -11.444 1.00 69.75 85 LEU A CA 1
ATOM 634 C C . LEU A 1 85 ? -0.447 2.079 -11.574 1.00 69.75 85 LEU A C 1
ATOM 636 O O . LEU A 1 85 ? 0.166 1.981 -12.618 1.00 69.75 85 LEU A O 1
ATOM 640 N N . ALA A 1 86 ? -0.283 1.235 -10.556 1.00 73.19 86 ALA A N 1
ATOM 641 C CA . ALA A 1 86 ? 0.667 0.142 -10.670 1.00 73.19 86 ALA A CA 1
ATOM 642 C C . ALA A 1 86 ? 0.249 -0.859 -11.771 1.00 73.19 86 ALA A C 1
ATOM 644 O O . ALA A 1 86 ? -0.815 -1.502 -11.697 1.00 73.19 86 ALA A O 1
ATOM 645 N N . GLU A 1 87 ? 1.102 -1.025 -12.770 1.00 75.88 87 GLU A N 1
ATOM 646 C CA . GLU A 1 87 ? 0.964 -1.880 -13.935 1.00 75.88 87 GLU A CA 1
ATOM 647 C C . GLU A 1 87 ? 1.976 -3.045 -13.936 1.00 75.88 87 GLU A C 1
ATOM 649 O O . GLU A 1 87 ? 2.740 -3.321 -13.009 1.00 75.88 87 GLU A O 1
ATOM 654 N N . ALA A 1 88 ? 1.915 -3.865 -14.986 1.00 80.94 88 ALA A N 1
ATOM 655 C CA . ALA A 1 88 ? 2.894 -4.923 -15.182 1.00 80.94 88 ALA A CA 1
ATOM 656 C C . ALA A 1 88 ? 4.096 -4.377 -15.952 1.00 80.94 88 ALA A C 1
ATOM 658 O O . ALA A 1 88 ? 3.919 -3.697 -16.956 1.00 80.94 88 ALA A O 1
ATOM 659 N N . THR A 1 89 ? 5.300 -4.817 -15.579 1.00 88.00 89 THR A N 1
ATOM 660 C CA . THR A 1 89 ? 6.538 -4.553 -16.325 1.00 88.00 89 THR A CA 1
ATOM 661 C C . THR A 1 89 ? 6.349 -4.707 -17.837 1.00 88.00 89 THR A C 1
ATOM 663 O O . THR A 1 89 ? 5.924 -5.764 -18.326 1.00 88.00 89 THR A O 1
ATOM 666 N N . GLN A 1 90 ? 6.739 -3.674 -18.578 1.00 92.25 90 GLN A N 1
ATOM 667 C CA . GLN A 1 90 ? 6.582 -3.597 -20.025 1.00 92.25 90 GLN A CA 1
ATOM 668 C C . GLN A 1 90 ? 7.931 -3.748 -20.735 1.00 92.25 90 GLN A C 1
ATOM 670 O O . GLN A 1 90 ? 9.003 -3.573 -20.155 1.00 92.25 90 GLN A O 1
ATOM 675 N N . THR A 1 91 ? 7.901 -4.105 -22.020 1.00 96.50 91 THR A N 1
ATOM 676 C CA . THR A 1 91 ? 9.124 -4.272 -22.819 1.00 96.50 91 THR A CA 1
ATOM 677 C C . THR A 1 91 ? 9.059 -3.473 -24.105 1.00 96.50 91 THR A C 1
ATOM 679 O O . THR A 1 91 ? 8.088 -3.571 -24.855 1.00 96.50 91 THR A O 1
ATOM 682 N N . VAL A 1 92 ? 10.155 -2.792 -24.408 1.00 97.62 92 VAL A N 1
ATOM 683 C CA . VAL A 1 92 ? 10.379 -2.030 -25.629 1.00 97.62 92 VAL A CA 1
ATOM 684 C C . VAL A 1 92 ? 11.455 -2.722 -26.458 1.00 97.62 92 VAL A C 1
ATOM 686 O O . VAL A 1 92 ? 12.545 -3.046 -25.983 1.00 97.62 92 VAL A O 1
ATOM 689 N N . THR A 1 93 ? 11.162 -2.933 -27.736 1.00 98.12 93 THR A N 1
ATOM 690 C CA . THR A 1 93 ? 12.145 -3.377 -28.724 1.00 98.12 93 THR A CA 1
ATOM 691 C C . THR A 1 93 ? 12.852 -2.161 -29.302 1.00 98.12 93 THR A C 1
ATOM 693 O O . THR A 1 93 ? 12.233 -1.350 -29.988 1.00 98.12 93 THR A O 1
ATOM 696 N N . VAL A 1 94 ? 14.156 -2.054 -29.063 1.00 98.00 94 VAL A N 1
ATOM 697 C CA . VAL A 1 94 ? 15.018 -1.031 -29.658 1.00 98.00 94 VAL A CA 1
ATOM 698 C C . VAL A 1 94 ? 15.707 -1.633 -30.876 1.00 98.00 94 VAL A C 1
ATOM 700 O O . VAL A 1 94 ? 16.412 -2.639 -30.781 1.00 98.00 94 VAL A O 1
ATOM 703 N N . SER A 1 95 ? 15.491 -1.023 -32.033 1.00 97.25 95 SER A N 1
ATOM 704 C CA . SER A 1 95 ? 16.035 -1.463 -33.316 1.00 97.25 95 SER A CA 1
ATOM 705 C C . SER A 1 95 ? 16.824 -0.350 -33.994 1.00 97.25 95 SER A C 1
ATOM 707 O O . SER A 1 95 ? 16.772 0.813 -33.587 1.00 97.25 95 SER A O 1
ATOM 709 N N . GLY A 1 96 ? 17.574 -0.701 -35.035 1.00 96.12 96 GLY A N 1
ATOM 710 C CA . GLY A 1 96 ? 18.280 0.285 -35.837 1.00 96.12 96 GLY A CA 1
ATOM 711 C C . GLY A 1 96 ? 18.375 -0.111 -37.300 1.00 96.12 96 GLY A C 1
ATOM 712 O O . GLY A 1 96 ? 18.378 -1.292 -37.640 1.00 96.12 96 GLY A O 1
ATOM 713 N N . THR A 1 97 ? 18.490 0.886 -38.172 1.00 96.81 97 THR A N 1
ATOM 714 C CA . THR A 1 97 ? 18.866 0.698 -39.577 1.00 96.81 97 THR A CA 1
ATOM 715 C C . THR A 1 97 ? 20.225 1.335 -39.815 1.00 96.81 97 THR A C 1
ATOM 717 O O . THR A 1 97 ? 20.383 2.532 -39.566 1.00 96.81 97 THR A O 1
ATOM 720 N N . SER A 1 98 ? 21.201 0.548 -40.274 1.00 96.62 98 SER A N 1
ATOM 721 C CA . SER A 1 98 ? 22.555 1.029 -40.556 1.00 96.62 98 SER A CA 1
ATOM 722 C C . SER A 1 98 ? 22.798 1.226 -42.052 1.00 96.62 98 SER A C 1
ATOM 724 O O . SER A 1 98 ? 22.374 0.418 -42.881 1.00 96.62 98 SER A O 1
ATOM 726 N N . GLU A 1 99 ? 23.495 2.305 -42.405 1.00 96.81 99 GLU A N 1
ATOM 727 C CA . GLU A 1 99 ? 23.918 2.578 -43.777 1.00 96.81 99 GLU A CA 1
ATOM 728 C C . GLU A 1 99 ? 25.314 3.209 -43.833 1.00 96.81 99 GLU A C 1
ATOM 730 O O . GLU A 1 99 ? 25.703 4.009 -42.981 1.00 96.81 99 GLU A O 1
ATOM 735 N N . ASN A 1 100 ? 26.088 2.836 -44.856 1.00 94.00 100 ASN A N 1
ATOM 736 C CA . ASN A 1 100 ? 27.327 3.508 -45.236 1.00 94.00 100 ASN A CA 1
ATOM 737 C C . ASN A 1 100 ? 27.618 3.272 -46.732 1.00 94.00 100 ASN A C 1
ATOM 739 O O . ASN A 1 100 ? 27.001 2.427 -47.385 1.00 94.00 100 ASN A O 1
ATOM 743 N N . ALA A 1 101 ? 28.595 3.993 -47.285 1.00 93.06 101 ALA A N 1
ATOM 744 C CA . ALA A 1 101 ? 28.940 3.901 -48.708 1.00 93.06 101 ALA A CA 1
ATOM 745 C C . ALA A 1 101 ? 29.643 2.588 -49.131 1.00 93.06 101 ALA A C 1
ATOM 747 O O . ALA A 1 101 ? 29.826 2.374 -50.329 1.00 93.06 101 ALA A O 1
ATOM 748 N N . GLN A 1 102 ? 30.075 1.746 -48.184 1.00 90.56 102 GLN A N 1
ATOM 749 C CA . GLN A 1 102 ? 30.789 0.480 -48.429 1.00 90.56 102 GLN A CA 1
ATOM 750 C C . GLN A 1 102 ? 29.921 -0.769 -48.186 1.00 90.56 102 GLN A C 1
ATOM 752 O O . GLN A 1 102 ? 30.349 -1.882 -48.482 1.00 90.56 102 GLN A O 1
ATOM 757 N N . GLY A 1 103 ? 28.696 -0.591 -47.689 1.00 91.94 103 GLY A N 1
ATOM 758 C CA . GLY A 1 103 ? 27.883 -1.661 -47.126 1.00 91.94 103 GLY A CA 1
ATOM 759 C C . GLY A 1 103 ? 28.173 -1.879 -45.637 1.00 91.94 103 GLY A C 1
ATOM 760 O O . GLY A 1 103 ? 29.317 -1.879 -45.185 1.00 91.94 103 GLY A O 1
ATOM 761 N N . VAL A 1 104 ? 27.103 -2.072 -44.875 1.00 95.38 104 VAL A N 1
ATOM 762 C CA . VAL A 1 104 ? 27.115 -2.381 -43.444 1.00 95.38 104 VAL A CA 1
ATOM 763 C C . VAL A 1 104 ? 25.890 -3.239 -43.136 1.00 95.38 104 VAL A C 1
ATOM 765 O O . VAL A 1 104 ? 24.869 -3.128 -43.820 1.00 95.38 104 VAL A O 1
ATOM 768 N N . ALA A 1 105 ? 26.011 -4.140 -42.169 1.00 94.19 105 ALA A N 1
ATOM 769 C CA . ALA A 1 105 ? 24.945 -5.034 -41.742 1.00 94.19 105 ALA A CA 1
ATOM 770 C C . ALA A 1 105 ? 24.482 -4.724 -40.311 1.00 94.19 105 ALA A C 1
ATOM 772 O O . ALA A 1 105 ? 25.192 -4.098 -39.525 1.00 94.19 105 ALA A O 1
ATOM 773 N N . GLY A 1 106 ? 23.297 -5.229 -39.962 1.00 88.56 106 GLY A N 1
ATOM 774 C CA . GLY A 1 106 ? 22.708 -5.061 -38.634 1.00 88.56 106 GLY A CA 1
ATOM 775 C C . GLY A 1 106 ? 22.112 -3.664 -38.404 1.00 88.56 106 GLY A C 1
ATOM 776 O O . GLY A 1 106 ? 21.879 -2.921 -39.366 1.00 88.56 106 GLY A O 1
ATOM 777 N N . PRO A 1 107 ? 21.890 -3.279 -37.139 1.00 95.88 107 PRO A N 1
ATOM 778 C CA . PRO A 1 107 ? 22.046 -4.092 -35.927 1.00 95.88 107 PRO A CA 1
ATOM 779 C C . PRO A 1 107 ? 20.927 -5.109 -35.673 1.00 95.88 107 PRO A C 1
ATOM 781 O O . PRO A 1 107 ? 19.834 -5.009 -36.223 1.00 95.88 107 PRO A O 1
ATOM 784 N N . GLU A 1 108 ? 21.208 -6.090 -34.810 1.00 96.56 108 GLU A N 1
ATOM 785 C CA . GLU A 1 108 ? 20.158 -6.863 -34.138 1.00 96.56 108 GLU A CA 1
ATOM 786 C C . GLU A 1 108 ? 19.408 -5.980 -33.130 1.00 96.56 108 GLU A C 1
ATOM 788 O O . GLU A 1 108 ? 19.965 -5.026 -32.580 1.00 96.56 108 GLU A O 1
ATOM 793 N N . ASN A 1 109 ? 18.141 -6.311 -32.881 1.00 97.44 109 ASN A N 1
ATOM 794 C CA . ASN A 1 109 ? 17.333 -5.597 -31.900 1.00 97.44 109 ASN A CA 1
ATOM 795 C C . ASN A 1 109 ? 17.804 -5.914 -30.477 1.00 97.44 109 ASN A C 1
ATOM 797 O O . ASN A 1 109 ? 18.183 -7.046 -30.175 1.00 97.44 109 ASN A O 1
ATOM 801 N N . VAL A 1 110 ? 17.687 -4.933 -29.589 1.00 97.94 110 VAL A N 1
ATOM 802 C CA . VAL A 1 110 ? 17.884 -5.100 -28.146 1.00 97.94 110 VAL A CA 1
ATOM 803 C C . VAL A 1 110 ? 16.575 -4.827 -27.412 1.00 97.94 110 VAL A C 1
ATOM 805 O O . VAL A 1 110 ? 15.702 -4.122 -27.917 1.00 97.94 110 VAL A O 1
ATOM 808 N N . THR A 1 111 ? 16.418 -5.408 -26.227 1.00 98.06 111 THR A N 1
ATOM 809 C CA . THR A 1 111 ? 15.224 -5.224 -25.395 1.00 98.06 111 THR A CA 1
ATOM 810 C C . THR A 1 111 ? 15.542 -4.277 -24.247 1.00 98.06 111 THR A C 1
ATOM 812 O O . THR A 1 111 ? 16.542 -4.462 -23.553 1.00 98.06 111 THR A O 1
ATOM 815 N N . LEU A 1 112 ? 14.684 -3.278 -24.068 1.00 98.00 112 LEU A N 1
ATOM 816 C CA . LEU A 1 112 ? 14.619 -2.414 -22.898 1.00 98.00 112 LEU A CA 1
ATOM 817 C C . LEU A 1 112 ? 13.384 -2.811 -22.086 1.00 98.00 112 LEU A C 1
ATOM 819 O O . LEU A 1 112 ? 12.296 -2.932 -22.645 1.00 98.00 112 LEU A O 1
ATOM 823 N N . THR A 1 113 ? 13.550 -3.008 -20.790 1.00 96.56 113 THR A N 1
ATOM 824 C CA . THR A 1 113 ? 12.457 -3.266 -19.850 1.00 96.56 113 THR A CA 1
ATOM 825 C C . THR A 1 113 ? 12.096 -1.966 -19.135 1.00 96.56 113 THR A C 1
ATOM 827 O O . THR A 1 113 ? 12.996 -1.278 -18.650 1.00 96.56 113 THR A O 1
ATOM 830 N N . ILE A 1 114 ? 10.808 -1.640 -19.068 1.00 93.12 114 ILE A N 1
ATOM 831 C CA . ILE A 1 114 ? 10.272 -0.552 -18.242 1.00 93.12 114 ILE A CA 1
ATOM 832 C C . ILE A 1 114 ? 9.625 -1.194 -17.018 1.00 93.12 114 ILE A C 1
ATOM 834 O O . ILE A 1 114 ? 8.761 -2.065 -17.153 1.00 93.12 114 ILE A O 1
ATOM 838 N N . ILE A 1 115 ? 10.123 -0.818 -15.849 1.00 88.19 115 ILE A N 1
ATOM 839 C CA . ILE A 1 115 ? 9.641 -1.247 -14.546 1.00 88.19 115 ILE A CA 1
ATOM 840 C C . ILE A 1 115 ? 8.757 -0.118 -14.030 1.00 88.19 115 ILE A C 1
ATOM 842 O O . ILE A 1 115 ? 9.275 0.955 -13.755 1.00 88.19 115 ILE A O 1
ATOM 846 N N . ASP A 1 116 ? 7.464 -0.394 -13.950 1.00 84.88 116 ASP A N 1
ATOM 847 C CA . ASP A 1 116 ? 6.481 0.356 -13.164 1.00 84.88 116 ASP A CA 1
ATOM 848 C C . ASP A 1 116 ? 7.051 0.654 -11.766 1.00 84.88 116 ASP A C 1
ATOM 850 O O . ASP A 1 116 ? 7.603 -0.264 -11.154 1.00 84.88 116 ASP A O 1
ATOM 854 N N . ASP A 1 117 ? 7.015 1.900 -11.302 1.00 81.19 117 ASP A N 1
ATOM 855 C CA . ASP A 1 117 ? 7.575 2.384 -10.020 1.00 81.19 117 ASP A CA 1
ATOM 856 C C . ASP A 1 117 ? 6.605 3.330 -9.287 1.00 81.19 117 ASP A C 1
ATOM 858 O O . ASP A 1 117 ? 6.979 4.262 -8.570 1.00 81.19 117 ASP A O 1
ATOM 862 N N . GLU A 1 118 ? 5.313 3.080 -9.478 1.00 83.56 118 GLU A N 1
ATOM 863 C CA . GLU A 1 118 ? 4.212 3.823 -8.895 1.00 83.56 118 GLU A CA 1
ATOM 864 C C . GLU A 1 118 ? 4.122 3.537 -7.396 1.00 83.56 118 GLU A C 1
ATOM 866 O O . GLU A 1 118 ? 3.828 2.425 -6.957 1.00 83.56 118 GLU A O 1
ATOM 871 N N . ALA A 1 119 ? 4.303 4.581 -6.590 1.00 85.75 119 ALA A N 1
ATOM 872 C CA . ALA A 1 119 ? 4.263 4.469 -5.140 1.00 85.75 119 ALA A CA 1
ATOM 873 C C . ALA A 1 119 ? 2.888 3.998 -4.613 1.00 85.75 119 ALA A C 1
ATOM 875 O O . ALA A 1 119 ? 1.838 4.337 -5.172 1.00 85.75 119 ALA A O 1
ATOM 876 N N . PRO A 1 120 ? 2.848 3.285 -3.469 1.00 90.44 120 PRO A N 1
ATOM 877 C CA . PRO A 1 120 ? 1.591 3.018 -2.779 1.00 90.44 120 PRO A CA 1
ATOM 878 C C . PRO A 1 120 ? 0.915 4.329 -2.358 1.00 90.44 120 PRO A C 1
ATOM 880 O O . PRO A 1 120 ? 1.579 5.343 -2.174 1.00 90.44 120 PRO A O 1
ATOM 883 N N . PHE A 1 121 ? -0.399 4.304 -2.138 1.00 90.19 121 PHE A N 1
ATOM 884 C CA . PHE A 1 121 ? -1.191 5.487 -1.802 1.00 90.19 121 PHE A CA 1
ATOM 885 C C . PHE A 1 121 ? -2.280 5.187 -0.773 1.00 90.19 121 PHE A C 1
ATOM 887 O O . PHE A 1 121 ? -3.111 4.294 -0.945 1.00 90.19 121 PHE A O 1
ATOM 894 N N . PHE A 1 122 ? -2.343 5.977 0.288 1.00 93.19 122 PHE A N 1
ATOM 895 C CA . PHE A 1 122 ? -3.453 5.980 1.221 1.00 93.19 122 PHE A CA 1
ATOM 896 C C . PHE A 1 122 ? -4.516 7.006 0.820 1.00 93.19 122 PHE A C 1
ATOM 898 O O . PHE A 1 122 ? -4.246 8.194 0.687 1.00 93.19 122 PHE A O 1
ATOM 905 N N . ALA A 1 123 ? -5.775 6.565 0.745 1.00 92.44 123 ALA A N 1
ATOM 906 C CA . ALA A 1 123 ? -6.896 7.440 0.389 1.00 92.44 123 ALA A CA 1
ATOM 907 C C . ALA A 1 123 ? -7.186 8.561 1.411 1.00 92.44 123 ALA A C 1
ATOM 909 O O . ALA A 1 123 ? -7.807 9.565 1.061 1.00 92.44 123 ALA A O 1
ATOM 910 N N . ASP A 1 124 ? -6.766 8.382 2.666 1.00 94.69 124 ASP A N 1
ATOM 911 C CA . ASP A 1 124 ? -6.979 9.328 3.760 1.00 94.69 124 ASP A CA 1
ATOM 912 C C . ASP A 1 124 ? -5.644 9.713 4.413 1.00 94.69 124 ASP A C 1
ATOM 914 O O . ASP A 1 124 ? -4.856 8.848 4.791 1.00 94.69 124 ASP A O 1
ATOM 918 N N . ASP A 1 125 ? -5.444 11.004 4.690 1.00 95.88 125 ASP A N 1
ATOM 919 C CA . ASP A 1 125 ? -4.248 11.492 5.400 1.00 95.88 125 ASP A CA 1
ATOM 920 C C . ASP A 1 125 ? -4.190 11.021 6.866 1.00 95.88 125 ASP A C 1
ATOM 922 O O . ASP A 1 125 ? -3.126 10.987 7.502 1.00 95.88 125 ASP A O 1
ATOM 926 N N . SER A 1 126 ? -5.353 10.729 7.464 1.00 96.62 126 SER A N 1
ATOM 927 C CA . SER A 1 126 ? -5.431 10.327 8.866 1.00 96.62 126 SER A CA 1
ATOM 928 C C . SER A 1 126 ? -6.694 9.560 9.243 1.00 96.62 126 SER A C 1
ATOM 930 O O . SER A 1 126 ? -7.766 9.768 8.680 1.00 96.62 126 SER A O 1
ATOM 932 N N . ILE A 1 127 ? -6.583 8.737 10.287 1.00 96.00 127 ILE A N 1
ATOM 933 C CA . ILE A 1 127 ? -7.705 8.031 10.913 1.00 96.00 127 ILE A CA 1
ATOM 934 C C . ILE A 1 127 ? -7.565 8.020 12.438 1.00 96.00 127 ILE A C 1
ATOM 936 O O . ILE A 1 127 ? -6.460 7.972 12.980 1.00 96.00 127 ILE A O 1
ATOM 940 N N . ALA A 1 128 ? -8.696 8.050 13.147 1.00 94.81 128 ALA A N 1
ATOM 941 C CA . ALA A 1 128 ? -8.737 8.047 14.606 1.00 94.81 128 ALA A CA 1
ATOM 942 C C . ALA A 1 128 ? -9.478 6.823 15.164 1.00 94.81 128 ALA A C 1
ATOM 944 O O . ALA A 1 128 ? -10.577 6.482 14.722 1.00 94.81 128 ALA A O 1
ATOM 945 N N . TYR A 1 129 ? -8.904 6.202 16.194 1.00 91.88 129 TYR A N 1
ATOM 946 C CA . TYR A 1 129 ? -9.491 5.083 16.922 1.00 91.88 129 TYR A CA 1
ATOM 947 C C . TYR A 1 129 ? -9.609 5.383 18.408 1.00 91.88 129 TYR A C 1
ATOM 949 O O . TYR A 1 129 ? -8.654 5.812 19.052 1.00 91.88 129 TYR A O 1
ATOM 957 N N . THR A 1 130 ? -10.765 5.044 18.974 1.00 87.81 130 THR A N 1
ATOM 958 C CA . THR A 1 130 ? -10.999 5.129 20.415 1.00 87.81 130 THR A CA 1
ATOM 959 C C . THR A 1 130 ? -11.052 3.737 21.028 1.00 87.81 130 THR A C 1
ATOM 961 O O . THR A 1 130 ? -11.819 2.876 20.586 1.00 87.81 130 THR A O 1
ATOM 964 N N . PHE A 1 131 ? -10.268 3.541 22.084 1.00 86.06 131 PHE A N 1
ATOM 965 C CA . PHE A 1 131 ? -10.294 2.363 22.941 1.00 86.06 131 PHE A CA 1
ATOM 966 C C . PHE A 1 131 ? -10.606 2.753 24.381 1.00 86.06 131 PHE A C 1
ATOM 968 O O . PHE A 1 131 ? -10.482 3.910 24.781 1.00 86.06 131 PHE A O 1
ATOM 975 N N . THR A 1 132 ? -10.970 1.755 25.172 1.00 82.50 132 THR A N 1
ATOM 976 C CA . THR A 1 132 ? -11.313 1.920 26.578 1.00 82.50 132 THR A CA 1
ATOM 977 C C . THR A 1 132 ? -10.273 1.217 27.451 1.00 82.50 132 THR A C 1
ATOM 979 O O . THR A 1 132 ? -9.923 0.062 27.202 1.00 82.50 132 THR A O 1
ATOM 982 N N . THR A 1 133 ? -9.791 1.894 28.498 1.00 79.44 133 THR A N 1
ATOM 983 C CA . THR A 1 133 ? -8.820 1.336 29.455 1.00 79.44 133 THR A CA 1
ATOM 984 C C . THR A 1 133 ? -9.286 -0.003 30.025 1.00 79.44 133 THR A C 1
ATOM 986 O O . THR A 1 133 ? -10.407 -0.104 30.522 1.00 79.44 133 THR A O 1
ATOM 989 N N . GLY A 1 134 ? -8.404 -1.002 30.047 1.00 73.69 134 GLY A N 1
ATOM 990 C CA . GLY A 1 134 ? -8.696 -2.310 30.644 1.00 73.69 134 GLY A CA 1
ATOM 991 C C . GLY A 1 134 ? -9.512 -3.250 29.756 1.00 73.69 134 GLY A C 1
ATOM 992 O O . GLY A 1 134 ? -9.860 -4.339 30.206 1.00 73.69 134 GLY A O 1
ATOM 993 N N . ILE A 1 135 ? -9.796 -2.869 28.504 1.00 76.88 135 ILE A N 1
ATOM 994 C CA . ILE A 1 135 ? -10.434 -3.750 27.525 1.00 76.88 135 ILE A CA 1
ATOM 995 C C . ILE A 1 135 ? -9.491 -3.953 26.345 1.00 76.88 135 ILE A C 1
ATOM 997 O O . ILE A 1 135 ? -9.106 -2.994 25.679 1.00 76.88 135 ILE A O 1
ATOM 1001 N N . ALA A 1 136 ? -9.132 -5.209 26.072 1.00 82.88 136 ALA A N 1
ATOM 1002 C CA . ALA A 1 136 ? -8.404 -5.535 24.853 1.00 82.88 136 ALA A CA 1
ATOM 1003 C C . ALA A 1 136 ? -9.285 -5.270 23.629 1.00 82.88 136 ALA A C 1
ATOM 1005 O O . ALA A 1 136 ? -10.472 -5.600 23.621 1.00 82.88 136 ALA A O 1
ATOM 1006 N N . GLY A 1 137 ? -8.693 -4.730 22.571 1.00 84.19 137 GLY A N 1
ATOM 1007 C CA . GLY A 1 137 ? -9.403 -4.509 21.319 1.00 84.19 137 GLY A CA 1
ATOM 1008 C C . GLY A 1 137 ? -8.451 -4.314 20.154 1.00 84.19 137 GLY A C 1
ATOM 1009 O O . GLY A 1 137 ? -7.332 -3.848 20.333 1.00 84.19 137 GLY A O 1
ATOM 1010 N N . SER A 1 138 ? -8.919 -4.640 18.952 1.00 90.00 138 SER A N 1
ATOM 1011 C CA . SER A 1 138 ? -8.200 -4.400 17.699 1.00 90.00 138 SER A CA 1
ATOM 1012 C C . SER A 1 138 ? -9.098 -3.714 16.672 1.00 90.00 138 SER A C 1
ATOM 1014 O O . SER A 1 138 ? -10.319 -3.905 16.670 1.00 90.00 138 SER A O 1
ATOM 1016 N N . ARG A 1 139 ? -8.494 -2.941 15.778 1.00 92.19 139 ARG A N 1
ATOM 1017 C CA . ARG A 1 139 ? -9.102 -2.302 14.612 1.00 92.19 139 ARG A CA 1
ATOM 1018 C C . ARG A 1 139 ? -8.287 -2.665 13.379 1.00 92.19 139 ARG A C 1
ATOM 1020 O O . ARG A 1 139 ? -7.080 -2.882 13.472 1.00 92.19 139 ARG A O 1
ATOM 1027 N N . PHE A 1 140 ? -8.975 -2.805 12.254 1.00 94.38 140 PHE A N 1
ATOM 1028 C CA . PHE A 1 140 ? -8.303 -2.852 10.962 1.00 94.38 140 PHE A CA 1
ATOM 1029 C C . PHE A 1 140 ? -7.705 -1.481 10.697 1.00 94.38 140 PHE A C 1
ATOM 1031 O O . PHE A 1 140 ? -8.349 -0.485 11.005 1.00 94.38 140 PHE A O 1
ATOM 1038 N N . LEU A 1 141 ? -6.487 -1.449 10.187 1.00 95.00 141 LEU A N 1
ATOM 1039 C CA . LEU A 1 141 ? -5.923 -0.249 9.602 1.00 95.00 141 LEU A CA 1
ATOM 1040 C C . LEU A 1 141 ? -6.390 -0.149 8.144 1.00 95.00 141 LEU A C 1
ATOM 1042 O O . LEU A 1 141 ? -6.661 -1.188 7.537 1.00 95.00 141 LEU A O 1
ATOM 1046 N N . PRO A 1 142 ? -6.522 1.071 7.606 1.00 93.12 142 PRO A N 1
ATOM 1047 C CA . PRO A 1 142 ? -6.731 1.263 6.177 1.00 93.12 142 PRO A CA 1
ATOM 1048 C C . PRO A 1 142 ? -5.581 0.628 5.389 1.00 93.12 142 PRO A C 1
ATOM 1050 O O . PRO A 1 142 ? -4.434 0.619 5.842 1.00 93.12 142 PRO A O 1
ATOM 1053 N N . GLU A 1 143 ? -5.917 0.071 4.233 1.00 91.56 143 GLU A N 1
ATOM 1054 C CA . GLU A 1 143 ? -4.941 -0.450 3.282 1.00 91.56 143 GLU A CA 1
ATOM 1055 C C . GLU A 1 143 ? -4.569 0.675 2.313 1.00 91.56 143 GLU A C 1
ATOM 1057 O O . GLU A 1 143 ? -5.432 1.470 1.937 1.00 91.56 143 GLU A O 1
ATOM 1062 N N . ALA A 1 144 ? -3.288 0.768 1.963 1.00 91.62 144 ALA A N 1
ATOM 1063 C CA . ALA A 1 144 ? -2.871 1.565 0.820 1.00 91.62 144 ALA A CA 1
ATOM 1064 C C . ALA A 1 144 ? -3.270 0.831 -0.468 1.00 91.62 144 ALA A C 1
ATOM 1066 O O . ALA A 1 144 ? -3.291 -0.404 -0.514 1.00 91.62 144 ALA A O 1
ATOM 1067 N N . GLU A 1 145 ? -3.601 1.608 -1.486 1.00 87.69 145 GLU A N 1
ATOM 1068 C CA . GLU A 1 145 ? -3.832 1.170 -2.858 1.00 87.69 145 GLU A CA 1
ATOM 1069 C C . GLU A 1 145 ? -2.556 1.399 -3.688 1.00 87.69 145 GLU A C 1
ATOM 1071 O O . GLU A 1 145 ? -1.627 2.054 -3.219 1.00 87.69 145 GLU A O 1
ATOM 1076 N N . PHE A 1 146 ? -2.502 0.839 -4.899 1.00 84.81 146 PHE A N 1
ATOM 1077 C CA . PHE A 1 146 ? -1.331 0.898 -5.796 1.00 84.81 146 PHE A CA 1
ATOM 1078 C C . PHE A 1 146 ? -0.056 0.301 -5.167 1.00 84.81 146 PHE A C 1
ATOM 1080 O O . PHE A 1 146 ? -0.149 -0.551 -4.272 1.00 84.81 146 PHE A O 1
ATOM 1087 N N . GLY A 1 147 ? 1.118 0.693 -5.661 1.00 79.38 147 GLY A N 1
ATOM 1088 C CA . GLY A 1 147 ? 2.392 0.122 -5.249 1.00 79.38 147 GLY A CA 1
ATOM 1089 C C . GLY A 1 147 ? 2.714 -1.213 -5.915 1.00 79.38 147 GLY A C 1
ATOM 1090 O O . GLY A 1 147 ? 1.846 -2.013 -6.289 1.00 79.38 147 GLY A O 1
ATOM 1091 N N . ASN A 1 148 ? 4.006 -1.499 -5.958 1.00 75.38 148 ASN A N 1
ATOM 1092 C CA . ASN A 1 148 ? 4.545 -2.661 -6.638 1.00 75.38 148 ASN A CA 1
ATOM 1093 C C . ASN A 1 148 ? 4.481 -3.951 -5.823 1.00 75.38 148 ASN A C 1
ATOM 1095 O O . ASN A 1 148 ? 5.126 -4.149 -4.788 1.00 75.38 148 ASN A O 1
ATOM 1099 N N . GLY A 1 149 ? 3.739 -4.925 -6.342 1.00 78.38 149 GLY A N 1
ATOM 1100 C CA . GLY A 1 149 ? 3.666 -6.251 -5.744 1.00 78.38 149 GLY A CA 1
ATOM 1101 C C . GLY A 1 149 ? 2.990 -6.250 -4.369 1.00 78.38 149 GLY A C 1
ATOM 1102 O O . GLY A 1 149 ? 1.884 -5.749 -4.194 1.00 78.38 149 GLY A O 1
ATOM 1103 N N . LYS A 1 150 ? 3.585 -6.941 -3.386 1.00 85.94 150 LYS A N 1
ATOM 1104 C CA . LYS A 1 150 ? 2.962 -7.102 -2.063 1.00 85.94 150 LYS A CA 1
ATOM 1105 C C . LYS A 1 150 ? 3.392 -5.975 -1.129 1.00 85.94 150 LYS A C 1
ATOM 1107 O O . LYS A 1 150 ? 4.525 -5.989 -0.655 1.00 85.94 150 LYS A O 1
ATOM 1112 N N . LEU A 1 151 ? 2.434 -5.141 -0.734 1.00 90.25 151 LEU A N 1
ATOM 1113 C CA . LEU A 1 151 ? 2.648 -4.117 0.282 1.00 90.25 151 LEU A CA 1
ATOM 1114 C C . LEU A 1 151 ? 2.991 -4.703 1.658 1.00 90.25 151 LEU A C 1
ATOM 1116 O O . LEU A 1 151 ? 2.441 -5.716 2.118 1.00 90.25 151 LEU A O 1
ATOM 1120 N N . THR A 1 152 ? 3.886 -4.006 2.341 1.00 93.94 152 THR A N 1
ATOM 1121 C CA . THR A 1 152 ? 4.272 -4.222 3.731 1.00 93.94 152 THR A CA 1
ATOM 1122 C C . THR A 1 152 ? 3.974 -2.974 4.549 1.00 93.94 152 THR A C 1
ATOM 1124 O O . THR A 1 152 ? 3.979 -1.865 4.026 1.00 93.94 152 THR A O 1
ATOM 1127 N N . TYR A 1 153 ? 3.692 -3.154 5.841 1.00 95.88 153 TYR A N 1
ATOM 1128 C CA . TYR A 1 153 ? 3.298 -2.054 6.717 1.00 95.88 153 TYR A CA 1
ATOM 1129 C C . TYR A 1 153 ? 4.231 -1.931 7.915 1.00 95.88 153 TYR A C 1
ATOM 1131 O O . TYR A 1 153 ? 4.579 -2.922 8.565 1.00 95.88 153 TYR A O 1
ATOM 1139 N N . SER A 1 154 ? 4.582 -0.697 8.260 1.00 95.81 154 SER A N 1
ATOM 1140 C CA . SER A 1 154 ? 5.335 -0.373 9.469 1.00 95.81 154 SER A CA 1
ATOM 1141 C C . SER A 1 154 ? 4.696 0.785 10.233 1.00 95.81 154 SER A C 1
ATOM 1143 O O . SER A 1 154 ? 3.919 1.558 9.678 1.00 95.81 154 SER A O 1
ATOM 1145 N N . LEU A 1 155 ? 4.982 0.873 11.534 1.00 95.94 155 LEU A N 1
ATOM 1146 C CA . LEU A 1 155 ? 4.405 1.883 12.419 1.00 95.94 155 LEU A CA 1
ATOM 1147 C C . LEU A 1 155 ? 5.511 2.614 13.188 1.00 95.94 155 LEU A C 1
ATOM 1149 O O . LEU A 1 155 ? 6.372 1.971 13.796 1.00 95.94 155 LEU A O 1
ATOM 1153 N N . SER A 1 156 ? 5.465 3.947 13.190 1.00 95.56 156 SER A N 1
ATOM 1154 C CA . SER A 1 156 ? 6.420 4.818 13.883 1.00 95.56 156 SER A CA 1
ATOM 1155 C C . SER A 1 156 ? 5.699 5.871 14.741 1.00 95.56 156 SER A C 1
ATOM 1157 O O . SER A 1 156 ? 4.724 6.443 14.276 1.00 95.56 156 SER A O 1
ATOM 1159 N N . PRO A 1 157 ? 6.135 6.178 15.976 1.00 94.44 157 PRO A N 1
ATOM 1160 C CA . PRO A 1 157 ? 7.179 5.475 16.710 1.00 94.44 157 PRO A CA 1
ATOM 1161 C C . PRO A 1 157 ? 6.773 4.022 16.990 1.00 94.44 157 PRO A C 1
ATOM 1163 O O . PRO A 1 157 ? 5.596 3.669 16.917 1.00 94.44 157 PRO A O 1
ATOM 1166 N N . ALA A 1 158 ? 7.749 3.176 17.328 1.00 89.12 158 ALA A N 1
ATOM 1167 C CA . ALA A 1 158 ? 7.458 1.798 17.706 1.00 89.12 158 ALA A CA 1
ATOM 1168 C C . ALA A 1 158 ? 6.407 1.770 18.842 1.00 89.12 158 ALA A C 1
ATOM 1170 O O . ALA A 1 158 ? 6.560 2.520 19.816 1.00 89.12 158 ALA A O 1
ATOM 1171 N N . PRO A 1 159 ? 5.349 0.941 18.733 1.00 86.44 159 PRO A N 1
ATOM 1172 C CA . PRO A 1 159 ? 4.313 0.865 19.754 1.00 86.44 159 PRO A CA 1
ATOM 1173 C C . PRO A 1 159 ? 4.897 0.562 21.139 1.00 86.44 159 PRO A C 1
ATOM 1175 O O . PRO A 1 159 ? 5.847 -0.211 21.276 1.00 86.44 159 PRO A O 1
ATOM 1178 N N . SER A 1 160 ? 4.311 1.152 22.185 1.00 81.88 160 SER A N 1
ATOM 1179 C CA . SER A 1 160 ? 4.590 0.728 23.559 1.00 81.88 160 SER A CA 1
ATOM 1180 C C . SER A 1 160 ? 4.052 -0.690 23.792 1.00 81.88 160 SER A C 1
ATOM 1182 O O . SER A 1 160 ? 3.259 -1.195 23.003 1.00 81.88 160 SER A O 1
ATOM 1184 N N . ASN A 1 161 ? 4.413 -1.325 24.913 1.00 76.50 161 ASN A N 1
ATOM 1185 C CA . ASN A 1 161 ? 3.908 -2.664 25.270 1.00 76.50 161 ASN A CA 1
ATOM 1186 C C . ASN A 1 161 ? 2.368 -2.756 25.341 1.00 76.50 161 ASN A C 1
ATOM 1188 O O . ASN A 1 161 ? 1.809 -3.850 25.306 1.00 76.50 161 ASN A O 1
ATOM 1192 N N . ASP A 1 162 ? 1.699 -1.612 25.455 1.00 82.69 162 ASP A N 1
ATOM 1193 C CA . ASP A 1 162 ? 0.256 -1.497 25.610 1.00 82.69 162 ASP A CA 1
ATOM 1194 C C . ASP A 1 162 ? -0.487 -1.472 24.265 1.00 82.69 162 ASP A C 1
ATOM 1196 O O . ASP A 1 162 ? -1.675 -1.797 24.221 1.00 82.69 162 ASP A O 1
ATOM 1200 N N . VAL A 1 163 ? 0.206 -1.127 23.172 1.00 86.94 163 VAL A N 1
ATOM 1201 C CA . VAL A 1 163 ? -0.344 -1.045 21.814 1.00 86.94 163 VAL A CA 1
ATOM 1202 C C . VAL A 1 163 ? 0.194 -2.205 20.982 1.00 86.94 163 VAL A C 1
ATOM 1204 O O . VAL A 1 163 ? 1.397 -2.415 20.866 1.00 86.94 163 VAL A O 1
ATOM 1207 N N . THR A 1 164 ? -0.703 -2.973 20.374 1.00 89.81 164 THR A N 1
ATOM 1208 C CA . THR A 1 164 ? -0.350 -4.082 19.485 1.00 89.81 164 THR A CA 1
ATOM 1209 C C . THR A 1 164 ? -0.459 -3.639 18.035 1.00 89.81 164 THR A C 1
ATOM 1211 O O . THR A 1 164 ? -1.503 -3.125 17.637 1.00 89.81 164 THR A O 1
ATOM 1214 N N . PHE A 1 165 ? 0.567 -3.904 17.233 1.00 93.62 165 PHE A N 1
ATOM 1215 C CA . PHE A 1 165 ? 0.545 -3.697 15.787 1.00 93.62 165 PHE A CA 1
ATOM 1216 C C . PHE A 1 165 ? 0.809 -5.027 15.076 1.00 93.62 165 PHE A C 1
ATOM 1218 O O . PHE A 1 165 ? 1.775 -5.721 15.389 1.00 93.62 165 PHE A O 1
ATOM 1225 N N . THR A 1 166 ? -0.081 -5.405 14.160 1.00 94.44 166 THR A N 1
ATOM 1226 C CA . THR A 1 166 ? 0.065 -6.576 13.288 1.00 94.44 166 THR A CA 1
ATOM 1227 C C . THR A 1 166 ? 0.220 -6.069 11.854 1.00 94.44 166 THR A C 1
ATOM 1229 O O . THR A 1 166 ? -0.762 -5.573 11.305 1.00 94.44 166 THR A O 1
ATOM 1232 N N . PRO A 1 167 ? 1.421 -6.159 11.258 1.00 92.25 167 PRO A N 1
ATOM 1233 C CA . PRO A 1 167 ? 1.715 -5.562 9.952 1.00 92.25 167 PRO A CA 1
ATOM 1234 C C . PRO A 1 167 ? 1.208 -6.378 8.751 1.00 92.25 167 PRO A C 1
ATOM 1236 O O . PRO A 1 167 ? 1.383 -5.959 7.612 1.00 92.25 167 PRO A O 1
ATOM 1239 N N . GLU A 1 168 ? 0.631 -7.562 8.970 1.00 85.50 168 GLU A N 1
ATOM 1240 C CA . GLU A 1 168 ? 0.165 -8.425 7.880 1.00 85.50 168 GLU A CA 1
ATOM 1241 C C . GLU A 1 168 ? -1.181 -7.948 7.324 1.00 85.50 168 GLU A C 1
ATOM 1243 O O . GLU A 1 168 ? -2.088 -7.738 8.127 1.00 85.50 168 GLU A O 1
ATOM 1248 N N . PRO A 1 169 ? -1.354 -7.848 5.991 1.00 81.19 169 PRO A N 1
ATOM 1249 C CA . PRO A 1 169 ? -2.637 -7.506 5.388 1.00 81.19 169 PRO A CA 1
ATOM 1250 C C . PRO A 1 169 ? -3.739 -8.519 5.772 1.00 81.19 169 PRO A C 1
ATOM 1252 O O . PRO A 1 169 ? -3.549 -9.725 5.574 1.00 81.19 169 PRO A O 1
ATOM 1255 N N . PRO A 1 170 ? -4.889 -8.071 6.307 1.00 88.25 170 PRO A N 1
ATOM 1256 C CA . PRO A 1 170 ? -5.201 -6.677 6.605 1.00 88.25 170 PRO A CA 1
ATOM 1257 C C . PRO A 1 170 ? -4.534 -6.229 7.911 1.00 88.25 170 PRO A C 1
ATOM 1259 O O . PRO A 1 170 ? -4.752 -6.834 8.971 1.00 88.25 170 PRO A O 1
ATOM 1262 N N . ALA A 1 171 ? -3.735 -5.158 7.833 1.00 93.38 171 ALA A N 1
ATOM 1263 C CA . ALA A 1 171 ? -2.958 -4.670 8.964 1.00 93.38 171 ALA A CA 1
ATOM 1264 C C . ALA A 1 171 ? -3.888 -4.283 10.122 1.00 93.38 171 ALA A C 1
ATOM 1266 O O . ALA A 1 171 ? -5.023 -3.834 9.931 1.00 93.38 171 ALA A O 1
ATOM 1267 N N . ARG A 1 172 ? -3.432 -4.483 11.360 1.00 94.81 172 ARG A N 1
ATOM 1268 C CA . ARG A 1 172 ? -4.237 -4.200 12.555 1.00 94.81 172 ARG A CA 1
ATOM 1269 C C . ARG A 1 172 ? -3.471 -3.406 13.582 1.00 94.81 172 ARG A C 1
ATOM 1271 O O . ARG A 1 172 ? -2.298 -3.664 13.840 1.00 94.81 172 ARG A O 1
ATOM 1278 N N . ILE A 1 173 ? -4.202 -2.532 14.258 1.00 94.00 173 ILE A N 1
ATOM 1279 C CA . ILE A 1 173 ? -3.749 -1.859 15.467 1.00 94.00 173 ILE A CA 1
ATOM 1280 C C . ILE A 1 173 ? -4.693 -2.177 16.616 1.00 94.00 173 ILE A C 1
ATOM 1282 O O . ILE A 1 173 ? -5.891 -2.378 16.422 1.00 94.00 173 ILE A O 1
ATOM 1286 N N . GLY A 1 174 ? -4.174 -2.261 17.827 1.00 89.88 174 GLY A N 1
ATOM 1287 C CA . GLY A 1 174 ? -4.973 -2.609 18.986 1.00 89.88 174 GLY A CA 1
ATOM 1288 C C . GLY A 1 174 ? -4.330 -2.189 20.286 1.00 89.88 174 GLY A C 1
ATOM 1289 O O . GLY A 1 174 ? -3.213 -1.682 20.310 1.00 89.88 174 GLY A O 1
ATOM 1290 N N . VAL A 1 175 ? -5.053 -2.431 21.367 1.00 87.44 175 VAL A N 1
ATOM 1291 C CA . VAL A 1 175 ? -4.578 -2.241 22.732 1.00 87.44 175 VAL A CA 1
ATOM 1292 C C . VAL A 1 175 ? -4.705 -3.551 23.493 1.00 87.44 175 VAL A C 1
ATOM 1294 O O . VAL A 1 175 ? -5.669 -4.305 23.312 1.00 87.44 175 VAL A O 1
ATOM 1297 N N . SER A 1 176 ? -3.731 -3.839 24.350 1.00 78.56 176 SER A N 1
ATOM 1298 C CA . SER A 1 176 ? -3.810 -4.987 25.247 1.00 78.56 176 SER A CA 1
ATOM 1299 C C . SER A 1 176 ? -4.697 -4.666 26.460 1.00 78.56 176 SER A C 1
ATOM 1301 O O . SER A 1 176 ? -4.829 -3.514 26.869 1.00 78.56 176 SER A O 1
ATOM 1303 N N . ALA A 1 177 ? -5.317 -5.685 27.068 1.00 64.62 177 ALA A N 1
ATOM 1304 C CA . ALA A 1 177 ? -6.142 -5.501 28.273 1.00 64.62 177 ALA A CA 1
ATOM 1305 C C . ALA A 1 177 ? -5.327 -5.014 29.490 1.00 64.62 177 ALA A C 1
ATOM 1307 O O . ALA A 1 177 ? -5.896 -4.577 30.492 1.00 64.62 177 ALA A O 1
ATOM 1308 N N . THR A 1 178 ? -3.998 -5.096 29.423 1.00 60.66 178 THR A N 1
ATOM 1309 C CA . THR A 1 178 ? -3.106 -4.817 30.543 1.00 60.66 178 THR A CA 1
ATOM 1310 C C . THR A 1 178 ? -2.748 -3.334 30.551 1.00 60.66 178 THR A C 1
ATOM 1312 O O . THR A 1 178 ? -1.868 -2.892 29.834 1.00 60.66 178 THR A O 1
ATOM 1315 N N . SER A 1 179 ? -3.466 -2.560 31.367 1.00 59.09 179 SER A N 1
ATOM 1316 C CA . SER A 1 179 ? -3.071 -1.223 31.841 1.00 59.09 179 SER A CA 1
ATOM 1317 C C . SER A 1 179 ? -2.598 -0.199 30.799 1.00 59.09 179 SER A C 1
ATOM 1319 O O . SER A 1 179 ? -1.655 0.537 31.077 1.00 59.09 179 SER A O 1
ATOM 1321 N N . VAL A 1 180 ? -3.283 -0.062 29.661 1.00 67.88 180 VAL A N 1
ATOM 1322 C CA . VAL A 1 180 ? -3.044 1.108 28.803 1.00 67.88 180 VAL A CA 1
ATOM 1323 C C . VAL A 1 180 ? -3.482 2.362 29.558 1.00 67.88 180 VAL A C 1
ATOM 1325 O O . VAL A 1 180 ? -4.640 2.468 29.976 1.00 67.88 180 VAL A O 1
ATOM 1328 N N . ALA A 1 181 ? -2.557 3.294 29.781 1.00 68.94 181 ALA A N 1
ATOM 1329 C CA . ALA A 1 181 ? -2.876 4.567 30.413 1.00 68.94 181 ALA A CA 1
ATOM 1330 C C . ALA A 1 181 ? -3.843 5.367 29.529 1.00 68.94 181 ALA A C 1
ATOM 1332 O O . ALA A 1 181 ? -3.717 5.377 28.306 1.00 68.94 181 ALA A O 1
ATOM 1333 N N . ALA A 1 182 ? -4.803 6.054 30.153 1.00 76.31 182 ALA A N 1
ATOM 1334 C CA . ALA A 1 182 ? -5.666 6.964 29.414 1.00 76.31 182 ALA A CA 1
ATOM 1335 C C . ALA A 1 182 ? -4.827 8.101 28.810 1.00 76.31 182 ALA A C 1
ATOM 1337 O O . ALA A 1 182 ? -3.967 8.669 29.489 1.00 76.31 182 ALA A O 1
ATOM 1338 N N . GLY A 1 183 ? -5.086 8.433 27.552 1.00 83.88 183 GLY A N 1
ATOM 1339 C CA . GLY A 1 183 ? -4.306 9.415 26.813 1.00 83.88 183 GLY A CA 1
ATOM 1340 C C . GLY A 1 183 ? -4.540 9.334 25.314 1.00 83.88 183 GLY A C 1
ATOM 1341 O O . GLY A 1 183 ? -5.313 8.509 24.828 1.00 83.88 183 GLY A O 1
ATOM 1342 N N . GLU A 1 184 ? -3.856 10.213 24.597 1.00 89.31 184 GLU A N 1
ATOM 1343 C CA . GLU A 1 184 ? -3.863 10.269 23.143 1.00 89.31 184 GLU A CA 1
ATOM 1344 C C . GLU A 1 184 ? -2.441 10.045 22.635 1.00 89.31 184 GLU A C 1
ATOM 1346 O O . GLU A 1 184 ? -1.484 10.619 23.164 1.00 89.31 184 GLU A O 1
ATOM 1351 N N . THR A 1 185 ? -2.300 9.182 21.637 1.00 90.56 185 THR A N 1
ATOM 1352 C CA . THR A 1 185 ? -1.036 8.893 20.965 1.00 90.56 185 THR A CA 1
ATOM 1353 C C . THR A 1 185 ? -1.240 8.922 19.461 1.00 90.56 185 THR A C 1
ATOM 1355 O O . THR A 1 185 ? -2.279 8.502 18.959 1.00 90.56 185 THR A O 1
ATOM 1358 N N . SER A 1 186 ? -0.243 9.418 18.735 1.00 93.56 186 SER A N 1
ATOM 1359 C CA . SER A 1 186 ? -0.232 9.398 17.277 1.00 93.56 186 SER A CA 1
ATOM 1360 C C . SER A 1 186 ? 0.889 8.507 16.759 1.00 93.56 186 SER A C 1
ATOM 1362 O O . SER A 1 186 ? 1.959 8.399 17.366 1.00 93.56 186 SER A O 1
ATOM 1364 N N . TYR A 1 187 ? 0.619 7.875 15.625 1.00 95.62 187 TYR A N 1
ATOM 1365 C CA . TYR A 1 187 ? 1.554 7.048 14.886 1.00 95.62 187 TYR A CA 1
ATOM 1366 C C . TYR A 1 187 ? 1.518 7.420 13.408 1.00 95.62 187 TYR A C 1
ATOM 1368 O O . TYR A 1 187 ? 0.471 7.765 12.875 1.00 95.62 187 TYR A O 1
ATOM 1376 N N . THR A 1 188 ? 2.649 7.290 12.740 1.00 97.56 188 THR A N 1
ATOM 1377 C CA . THR A 1 188 ? 2.765 7.249 11.290 1.00 97.56 188 THR A CA 1
ATOM 1378 C C . THR A 1 188 ? 2.711 5.788 10.864 1.00 97.56 188 THR A C 1
ATOM 1380 O O . THR A 1 188 ? 3.567 4.995 11.266 1.00 97.56 188 THR A O 1
ATOM 1383 N N . LEU A 1 189 ? 1.686 5.431 10.095 1.00 97.44 189 LEU A N 1
ATOM 1384 C CA . LEU A 1 189 ? 1.620 4.173 9.360 1.00 97.44 189 LEU A CA 1
ATOM 1385 C C . LEU A 1 189 ? 2.293 4.395 8.010 1.00 97.44 189 LEU A C 1
ATOM 1387 O O . LEU A 1 189 ? 1.938 5.337 7.312 1.00 97.44 189 LEU A O 1
ATOM 1391 N N . THR A 1 190 ? 3.239 3.534 7.658 1.00 97.06 190 THR A N 1
ATOM 1392 C CA . THR A 1 190 ? 3.933 3.566 6.369 1.00 97.06 190 THR A CA 1
ATOM 1393 C C . THR A 1 190 ? 3.607 2.292 5.610 1.00 97.06 190 THR A C 1
ATOM 1395 O O . THR A 1 190 ? 3.846 1.200 6.140 1.00 97.06 190 THR A O 1
ATOM 1398 N N . ALA A 1 191 ? 3.063 2.439 4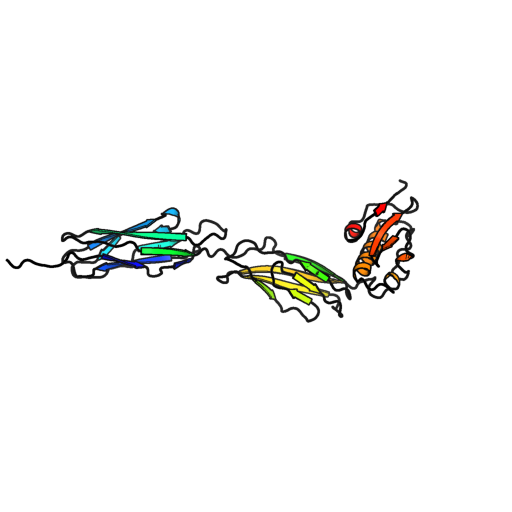.404 1.00 95.38 191 ALA A N 1
ATOM 1399 C CA . ALA A 1 191 ? 3.010 1.378 3.408 1.00 95.38 191 ALA A CA 1
ATOM 1400 C C . ALA A 1 191 ? 4.310 1.408 2.599 1.00 95.38 191 ALA A C 1
ATOM 1402 O O . ALA A 1 191 ? 4.828 2.481 2.301 1.00 95.38 191 ALA A O 1
ATOM 1403 N N . THR A 1 192 ? 4.850 0.236 2.291 1.00 92.94 192 THR A N 1
ATOM 1404 C CA . THR A 1 192 ? 6.055 0.075 1.473 1.00 92.94 192 THR A CA 1
ATOM 1405 C C . THR A 1 192 ? 5.851 -1.083 0.517 1.00 92.94 192 THR A C 1
ATOM 1407 O O . THR A 1 192 ? 5.436 -2.164 0.956 1.00 92.94 192 THR A O 1
ATOM 1410 N N . ASP A 1 193 ? 6.140 -0.873 -0.753 1.00 89.31 193 ASP A N 1
ATOM 1411 C CA . ASP A 1 193 ? 6.037 -1.881 -1.802 1.00 89.31 193 ASP A CA 1
ATOM 1412 C C . ASP A 1 193 ? 7.360 -2.645 -2.036 1.00 89.31 193 ASP A C 1
ATOM 1414 O O . ASP A 1 193 ? 8.195 -2.758 -1.128 1.00 89.31 193 ASP A O 1
ATOM 1418 N N . ALA A 1 194 ? 7.495 -3.317 -3.184 1.00 84.62 194 ALA A N 1
ATOM 1419 C CA . ALA A 1 194 ? 8.581 -4.260 -3.456 1.00 84.62 194 ALA A CA 1
ATOM 1420 C C . ALA A 1 194 ? 9.928 -3.602 -3.808 1.00 84.62 194 ALA A C 1
ATOM 1422 O O . ALA A 1 194 ? 10.977 -4.173 -3.484 1.00 84.62 194 ALA A O 1
ATOM 1423 N N . ASP A 1 195 ? 9.908 -2.454 -4.467 1.00 77.31 195 ASP A N 1
ATOM 1424 C CA . ASP A 1 195 ? 11.057 -1.617 -4.828 1.00 77.31 195 ASP A CA 1
ATOM 1425 C C . ASP A 1 195 ? 11.364 -0.543 -3.782 1.00 77.31 195 ASP A C 1
ATOM 1427 O O . ASP A 1 195 ? 12.507 -0.079 -3.702 1.00 77.31 195 ASP A O 1
ATOM 1431 N N . GLY A 1 196 ? 10.435 -0.305 -2.859 1.00 85.25 196 GLY A N 1
ATOM 1432 C CA . GLY A 1 196 ? 10.682 0.424 -1.623 1.00 85.25 196 GLY A CA 1
ATOM 1433 C C . GLY A 1 196 ? 10.087 1.821 -1.611 1.00 85.25 196 GLY A C 1
ATOM 1434 O O . GLY A 1 196 ? 10.421 2.591 -0.702 1.00 85.25 196 GLY A O 1
ATOM 1435 N N . ASP A 1 197 ? 9.213 2.124 -2.561 1.00 86.12 197 ASP A N 1
ATOM 1436 C CA . ASP A 1 197 ? 8.391 3.311 -2.543 1.00 86.12 197 ASP A CA 1
ATOM 1437 C C . ASP A 1 197 ? 7.368 3.234 -1.422 1.00 86.12 197 ASP A C 1
ATOM 1439 O O . ASP A 1 197 ? 6.972 2.174 -0.918 1.00 86.12 197 ASP A O 1
ATOM 1443 N N . THR A 1 198 ? 7.021 4.414 -0.919 1.00 92.75 198 THR A N 1
ATOM 1444 C CA . THR A 1 198 ? 6.255 4.520 0.312 1.00 92.75 198 THR A CA 1
ATOM 1445 C C . THR A 1 198 ? 5.257 5.643 0.268 1.00 92.75 198 THR A C 1
ATOM 1447 O O . THR A 1 198 ? 5.578 6.742 -0.176 1.00 92.75 198 THR A O 1
ATOM 1450 N N . ASP A 1 199 ? 4.139 5.406 0.937 1.00 94.75 199 ASP A N 1
ATOM 1451 C CA . ASP A 1 199 ? 3.245 6.455 1.386 1.00 94.75 199 ASP A CA 1
ATOM 1452 C C . ASP A 1 199 ? 2.919 6.278 2.866 1.00 94.75 199 ASP A C 1
ATOM 1454 O O . ASP A 1 199 ? 3.129 5.217 3.476 1.00 94.75 199 ASP A O 1
ATOM 1458 N N . THR A 1 200 ? 2.486 7.369 3.487 1.00 96.81 200 THR A N 1
ATOM 1459 C CA . THR A 1 200 ? 2.284 7.442 4.923 1.00 96.81 200 THR A CA 1
ATOM 1460 C C . THR A 1 200 ? 0.988 8.132 5.290 1.00 96.81 200 THR A C 1
ATOM 1462 O O . THR A 1 200 ? 0.632 9.154 4.719 1.00 96.81 200 THR A O 1
ATOM 1465 N N . MET A 1 201 ? 0.356 7.649 6.355 1.00 97.25 201 MET A N 1
ATOM 1466 C CA . MET A 1 201 ? -0.783 8.321 6.973 1.00 97.25 201 MET A CA 1
ATOM 1467 C C . MET A 1 201 ? -0.649 8.392 8.493 1.00 97.25 201 MET A C 1
ATOM 1469 O O . MET A 1 201 ? 0.132 7.664 9.118 1.00 97.25 201 MET A O 1
ATOM 1473 N N . THR A 1 202 ? -1.450 9.255 9.115 1.00 98.00 202 THR A N 1
ATOM 1474 C CA . THR A 1 202 ? -1.462 9.427 10.571 1.00 98.00 202 THR A CA 1
ATOM 1475 C C . THR A 1 202 ? -2.566 8.605 11.237 1.00 98.00 202 THR A C 1
ATOM 1477 O O . THR A 1 202 ? -3.750 8.786 10.972 1.00 98.00 202 THR A O 1
ATOM 1480 N N . ILE A 1 203 ? -2.196 7.753 12.190 1.00 96.56 203 ILE A N 1
ATOM 1481 C CA . ILE A 1 203 ? -3.122 7.026 13.060 1.00 96.56 203 ILE A CA 1
ATOM 1482 C C . ILE A 1 203 ? -3.153 7.692 14.434 1.00 96.56 203 ILE A C 1
ATOM 1484 O O . ILE A 1 203 ? -2.153 7.677 15.154 1.00 96.56 203 ILE A O 1
ATOM 1488 N N . SER A 1 204 ? -4.308 8.208 14.841 1.00 94.06 204 SER A N 1
ATOM 1489 C CA . SER A 1 204 ? -4.533 8.718 16.196 1.00 94.06 204 SER A CA 1
ATOM 1490 C C . SER A 1 204 ? -5.249 7.674 17.043 1.00 94.06 204 SER A C 1
ATOM 1492 O O . SER A 1 204 ? -6.334 7.208 16.699 1.00 94.06 204 SER A O 1
ATOM 1494 N N . ILE A 1 205 ? -4.664 7.306 18.176 1.00 91.00 205 ILE A N 1
ATOM 1495 C CA . ILE A 1 205 ? -5.284 6.435 19.167 1.00 91.00 205 ILE A CA 1
ATOM 1496 C C . ILE A 1 205 ? -5.629 7.255 20.399 1.00 91.00 205 ILE A C 1
ATOM 1498 O O . ILE A 1 205 ? -4.762 7.837 21.045 1.00 91.00 205 ILE A O 1
ATOM 1502 N N . THR A 1 206 ? -6.898 7.229 20.783 1.00 89.88 206 THR A N 1
ATOM 1503 C CA . THR A 1 206 ? -7.358 7.735 22.071 1.00 89.88 206 THR A CA 1
ATOM 1504 C C . THR A 1 206 ? -7.738 6.564 22.962 1.00 89.88 206 THR A C 1
ATOM 1506 O O . THR A 1 206 ? -8.664 5.811 22.663 1.00 89.88 206 THR A O 1
ATOM 1509 N N . VAL A 1 207 ? -7.064 6.423 24.099 1.00 87.19 207 VAL A N 1
ATOM 1510 C CA . VAL A 1 207 ? -7.503 5.525 25.167 1.00 87.19 207 VAL A CA 1
ATOM 1511 C C . VAL A 1 207 ? -8.228 6.352 26.213 1.00 87.19 207 VAL A C 1
ATOM 1513 O O . VAL A 1 207 ? -7.627 7.147 26.935 1.00 87.19 207 VAL A O 1
ATOM 1516 N N . ARG A 1 208 ? -9.543 6.167 26.310 1.00 85.56 208 ARG A N 1
ATOM 1517 C CA . ARG A 1 208 ? -10.361 6.814 27.336 1.00 85.56 208 ARG A CA 1
ATOM 1518 C C . ARG A 1 208 ? -10.493 5.912 28.552 1.00 85.56 208 ARG A C 1
ATOM 1520 O O . ARG A 1 208 ? -10.581 4.689 28.428 1.00 85.56 208 ARG A O 1
ATOM 1527 N N . LYS A 1 209 ? -10.560 6.517 29.737 1.00 82.44 209 LYS A N 1
ATOM 1528 C CA . LYS A 1 209 ? -10.938 5.784 30.944 1.00 82.44 209 LYS A CA 1
ATOM 1529 C C . LYS A 1 209 ? -12.384 5.315 30.799 1.00 82.44 209 LYS A C 1
ATOM 1531 O O . LYS A 1 209 ? -13.276 6.143 30.635 1.00 82.44 209 LYS A O 1
ATOM 1536 N N . GLY A 1 210 ? -12.581 4.005 30.853 1.00 79.19 210 GLY A N 1
ATOM 1537 C CA . GLY A 1 210 ? -13.909 3.412 30.816 1.00 79.19 210 GLY A CA 1
ATOM 1538 C C . GLY A 1 210 ? -14.643 3.532 32.134 1.00 79.19 210 GLY A C 1
ATOM 1539 O O . GLY A 1 210 ? -14.022 3.637 33.194 1.00 79.19 210 GLY A O 1
ATOM 1540 N N . VAL A 1 211 ? -15.964 3.467 32.042 1.00 85.50 211 VAL A N 1
ATOM 1541 C CA . VAL A 1 211 ? -16.860 3.503 33.203 1.00 85.50 211 VAL A CA 1
ATOM 1542 C C . VAL A 1 211 ? -17.126 2.086 33.718 1.00 85.50 211 VAL A C 1
ATOM 1544 O O . VAL A 1 211 ? -16.980 1.801 34.901 1.00 85.50 211 VAL A O 1
ATOM 1547 N N . CYS A 1 212 ? -17.422 1.166 32.801 1.00 89.81 212 CYS A N 1
ATOM 1548 C CA . CYS A 1 212 ? -17.747 -0.222 33.115 1.00 89.81 212 CYS A CA 1
ATOM 1549 C C . CYS A 1 212 ? -16.562 -1.150 33.456 1.00 89.81 212 CYS A C 1
ATOM 1551 O O . CYS A 1 212 ? -16.790 -2.146 34.140 1.00 89.81 212 CYS A O 1
ATOM 1553 N N . PRO A 1 213 ? -15.306 -0.930 33.011 1.00 87.38 213 PRO A N 1
ATOM 1554 C CA . PRO A 1 213 ? -14.202 -1.801 33.411 1.00 87.38 213 PRO A CA 1
ATOM 1555 C C . PRO A 1 213 ? -14.067 -1.898 34.943 1.00 87.38 213 PRO A C 1
ATOM 1557 O O . PRO A 1 213 ? -13.776 -0.908 35.611 1.00 87.38 213 PRO A O 1
ATOM 1560 N N . ASN A 1 214 ? -14.207 -3.112 35.489 1.00 83.00 214 ASN A N 1
ATOM 1561 C CA . ASN A 1 214 ? -14.219 -3.423 36.932 1.00 83.00 214 ASN A CA 1
ATOM 1562 C C . ASN A 1 214 ? -15.428 -2.889 37.728 1.00 83.00 214 ASN A C 1
ATOM 1564 O O . ASN A 1 214 ? -15.366 -2.863 38.958 1.00 83.00 214 ASN A O 1
ATOM 1568 N N . SER A 1 215 ? -16.511 -2.477 37.065 1.00 90.69 215 SER A N 1
ATOM 1569 C CA . SER A 1 215 ? -17.744 -2.071 37.743 1.00 90.69 215 SER A CA 1
ATOM 1570 C C . SER A 1 215 ? -18.589 -3.276 38.179 1.00 90.69 215 SER A C 1
ATOM 1572 O O . SER A 1 215 ? -18.336 -4.419 37.777 1.00 90.69 215 SER A O 1
ATOM 1574 N N . ALA A 1 216 ? -19.613 -3.034 39.001 1.00 93.69 216 ALA A N 1
ATOM 1575 C CA . ALA A 1 216 ? -20.554 -4.079 39.401 1.00 93.69 216 ALA A CA 1
ATOM 1576 C C . ALA A 1 216 ? -21.367 -4.599 38.204 1.00 93.69 216 ALA A C 1
ATOM 1578 O O . ALA A 1 216 ? -21.621 -5.803 38.127 1.00 93.69 216 ALA A O 1
ATOM 1579 N N . ALA A 1 217 ? -21.682 -3.725 37.241 1.00 94.69 217 ALA A N 1
ATOM 1580 C CA . ALA A 1 217 ? -22.448 -4.052 36.040 1.00 94.69 217 ALA A CA 1
ATOM 1581 C C . ALA A 1 217 ? -21.887 -5.238 35.256 1.00 94.69 217 ALA A C 1
ATOM 1583 O O . ALA A 1 217 ? -22.646 -6.075 34.775 1.00 94.69 217 ALA A O 1
ATOM 1584 N N . VAL A 1 218 ? -20.563 -5.345 35.164 1.00 93.75 218 VAL A N 1
ATOM 1585 C CA . VAL A 1 218 ? -19.883 -6.400 34.397 1.00 93.75 218 VAL A CA 1
ATOM 1586 C C . VAL A 1 218 ? -19.239 -7.463 35.286 1.00 93.75 218 VAL A C 1
ATOM 1588 O O . VAL A 1 218 ? -18.564 -8.371 34.792 1.00 93.75 218 VAL A O 1
ATOM 1591 N N . SER A 1 219 ? -19.425 -7.369 36.603 1.00 90.81 219 SER A N 1
ATOM 1592 C CA . SER A 1 219 ? -18.859 -8.327 37.545 1.00 90.81 219 SER A CA 1
ATOM 1593 C C . SER A 1 219 ? -19.468 -9.721 37.337 1.00 90.81 219 SER A C 1
ATOM 1595 O O . SER A 1 219 ? -20.673 -9.879 37.179 1.00 90.81 219 SER A O 1
ATOM 1597 N N . GLY A 1 220 ? -18.620 -10.754 37.299 1.00 89.25 220 GLY A N 1
ATOM 1598 C CA . GLY A 1 220 ? -19.058 -12.143 37.098 1.00 89.25 220 GLY A CA 1
ATOM 1599 C C . GLY A 1 220 ? -19.128 -12.618 35.641 1.00 89.25 220 GLY A C 1
ATOM 1600 O O . GLY A 1 220 ? -19.387 -13.800 35.414 1.00 89.25 220 GLY A O 1
ATOM 1601 N N . TYR A 1 221 ? -18.823 -11.758 34.666 1.00 90.94 221 TYR A N 1
ATOM 1602 C CA . TYR A 1 221 ? -18.751 -12.120 33.249 1.00 90.94 221 TYR A CA 1
ATOM 1603 C C . TYR A 1 221 ? -17.299 -12.276 32.778 1.00 90.94 221 TYR A C 1
ATOM 1605 O O . TYR A 1 221 ? -16.420 -11.504 33.155 1.00 90.94 221 TYR A O 1
ATOM 1613 N N . SER A 1 222 ? -17.036 -13.294 31.953 1.00 86.31 222 SER A N 1
ATOM 1614 C CA . SER A 1 222 ? -15.703 -13.580 31.397 1.00 86.31 222 SER A CA 1
ATOM 1615 C C . SER A 1 222 ? -15.504 -13.075 29.966 1.00 86.31 222 SER A C 1
ATOM 1617 O O . SER A 1 222 ? -14.362 -12.981 29.519 1.00 86.31 222 SER A O 1
ATOM 1619 N N . ASP A 1 223 ? -16.585 -12.764 29.245 1.00 88.06 223 ASP A N 1
ATOM 1620 C CA . ASP A 1 223 ? -16.515 -12.184 27.902 1.00 88.06 223 ASP A CA 1
ATOM 1621 C C . ASP A 1 223 ? -16.245 -10.670 28.014 1.00 88.06 223 ASP A C 1
ATOM 1623 O O . ASP A 1 223 ? -17.079 -9.951 28.566 1.00 88.06 223 ASP A O 1
ATOM 1627 N N . PRO A 1 224 ? -15.117 -10.148 27.493 1.00 83.31 224 PRO A N 1
ATOM 1628 C CA . PRO A 1 224 ? -14.799 -8.719 27.561 1.00 83.31 224 PRO A CA 1
ATOM 1629 C C . PRO A 1 224 ? -15.789 -7.838 26.782 1.00 83.31 224 PRO A C 1
ATOM 1631 O O . PRO A 1 224 ? -15.887 -6.638 27.047 1.00 83.31 224 PRO A O 1
ATOM 1634 N N . GLY A 1 225 ? -16.550 -8.415 25.848 1.00 87.88 225 GLY A N 1
ATOM 1635 C CA . GLY A 1 225 ? -17.578 -7.722 25.081 1.00 87.88 225 GLY A CA 1
ATOM 1636 C C . GLY A 1 225 ? -18.712 -7.166 25.943 1.00 87.88 225 GLY A C 1
ATOM 1637 O O . GLY A 1 225 ? -19.301 -6.160 25.560 1.00 87.88 225 GLY A O 1
ATOM 1638 N N . ILE A 1 226 ? -18.970 -7.724 27.134 1.00 92.56 226 ILE A N 1
ATOM 1639 C CA . ILE A 1 226 ? -19.979 -7.173 28.054 1.00 92.56 226 ILE A CA 1
ATOM 1640 C C . ILE A 1 226 ? -19.636 -5.750 28.499 1.00 92.56 226 ILE A C 1
ATOM 1642 O O . ILE A 1 226 ? -20.521 -4.945 28.769 1.00 92.56 226 ILE A O 1
ATOM 1646 N N . VAL A 1 227 ? -18.343 -5.420 28.561 1.00 90.44 227 VAL A N 1
ATOM 1647 C CA . VAL A 1 227 ? -17.890 -4.089 28.954 1.00 90.44 227 VAL A CA 1
ATOM 1648 C C . VAL A 1 227 ? -18.196 -3.087 27.845 1.00 90.44 227 VAL A C 1
ATOM 1650 O O . VAL A 1 227 ? -18.628 -1.977 28.138 1.00 90.44 227 VAL A O 1
ATOM 1653 N N . HIS A 1 228 ? -18.051 -3.488 26.577 1.00 89.25 228 HIS A N 1
ATOM 1654 C CA . HIS A 1 228 ? -18.490 -2.675 25.438 1.00 89.25 228 HIS A CA 1
ATOM 1655 C C . HIS A 1 228 ? -20.007 -2.492 25.438 1.00 89.25 228 HIS A C 1
ATOM 1657 O O . HIS A 1 228 ? -20.479 -1.374 25.236 1.00 89.25 228 HIS A O 1
ATOM 1663 N N . ASP A 1 229 ? -20.757 -3.563 25.710 1.00 94.31 229 ASP A N 1
ATOM 1664 C CA . ASP A 1 229 ? -22.213 -3.491 25.773 1.00 94.31 229 ASP A CA 1
ATOM 1665 C C . ASP A 1 229 ? -22.666 -2.538 26.900 1.00 94.31 229 ASP A C 1
ATOM 1667 O O . ASP A 1 229 ? -23.490 -1.653 26.677 1.00 94.31 229 ASP A O 1
ATOM 1671 N N . CYS A 1 230 ? -22.058 -2.648 28.085 1.00 94.38 230 CYS A N 1
ATOM 1672 C CA . CYS A 1 230 ? -22.291 -1.760 29.224 1.00 94.38 230 CYS A CA 1
ATOM 1673 C C . CYS A 1 230 ? -22.016 -0.286 28.880 1.00 94.38 230 CYS A C 1
ATOM 1675 O O . CYS A 1 230 ? -22.872 0.565 29.115 1.00 94.38 230 CYS A O 1
ATOM 1677 N N . GLU A 1 231 ? -20.871 0.033 28.264 1.00 91.00 231 GLU A N 1
ATOM 1678 C CA . GLU A 1 231 ? -20.555 1.416 27.877 1.00 91.00 231 GLU A CA 1
ATOM 1679 C C . GLU A 1 231 ? -21.512 1.967 26.816 1.00 91.00 231 GLU A C 1
ATOM 1681 O O . GLU A 1 231 ? -21.921 3.126 26.903 1.00 91.00 231 GLU A O 1
ATOM 1686 N N . ALA A 1 232 ? -21.881 1.150 25.826 1.00 91.94 232 ALA A N 1
ATOM 1687 C CA . ALA A 1 232 ? -22.822 1.534 24.779 1.00 91.94 232 ALA A CA 1
ATOM 1688 C C . ALA A 1 232 ? -24.201 1.876 25.360 1.00 91.94 232 ALA A C 1
ATOM 1690 O O . ALA A 1 232 ? -24.812 2.877 24.979 1.00 91.94 232 ALA A O 1
ATOM 1691 N N . LEU A 1 233 ? -24.673 1.076 26.315 1.00 93.44 233 LEU A N 1
ATOM 1692 C CA . LEU A 1 233 ? -25.933 1.313 27.007 1.00 93.44 233 LEU A CA 1
ATOM 1693 C C . LEU A 1 233 ? -25.866 2.539 27.928 1.00 93.44 233 LEU A C 1
ATOM 1695 O O . LEU A 1 233 ? -26.757 3.380 27.843 1.00 93.44 233 LEU A O 1
ATOM 1699 N N . LEU A 1 234 ? -24.812 2.714 28.737 1.00 91.69 234 LEU A N 1
ATOM 1700 C CA . LEU A 1 234 ? -24.662 3.917 29.573 1.00 91.69 234 LEU A CA 1
ATOM 1701 C C . LEU A 1 234 ? -24.618 5.200 28.732 1.00 91.69 234 LEU A C 1
ATOM 1703 O O . LEU A 1 234 ? -25.283 6.171 29.080 1.00 91.69 234 LEU A O 1
ATOM 1707 N N . ALA A 1 235 ? -23.916 5.193 27.595 1.00 89.56 235 ALA A N 1
ATOM 1708 C CA . ALA A 1 235 ? -23.905 6.327 26.669 1.00 89.56 235 ALA A CA 1
ATOM 1709 C C . ALA A 1 235 ? -25.280 6.566 26.013 1.00 89.56 235 ALA A C 1
ATOM 1711 O O . ALA A 1 235 ? -25.687 7.705 25.790 1.00 89.56 235 ALA A O 1
ATOM 1712 N N . SER A 1 236 ? -26.031 5.494 25.751 1.00 90.00 236 SER A N 1
ATOM 1713 C CA . SER A 1 236 ? -27.385 5.573 25.191 1.00 90.00 236 SER A CA 1
ATOM 1714 C C . SER A 1 236 ? -28.427 6.053 26.206 1.00 90.00 236 SER A C 1
ATOM 1716 O O . SER A 1 236 ? -29.428 6.656 25.815 1.00 90.00 236 SER A O 1
ATOM 1718 N N . ARG A 1 237 ? -28.209 5.801 27.504 1.00 88.88 237 ARG A N 1
ATOM 1719 C CA . ARG A 1 237 ? -29.151 6.089 28.596 1.00 88.88 237 ARG A CA 1
ATOM 1720 C C . ARG A 1 237 ? -29.625 7.535 28.580 1.00 88.88 237 ARG A C 1
ATOM 1722 O O . ARG A 1 237 ? -30.827 7.776 28.599 1.00 88.88 237 ARG A O 1
ATOM 1729 N N . ASP A 1 238 ? -28.688 8.477 28.530 1.00 80.31 238 ASP A N 1
ATOM 1730 C CA . ASP A 1 238 ? -28.983 9.906 28.674 1.00 80.31 238 ASP A CA 1
ATOM 1731 C C . ASP A 1 238 ? -29.779 10.450 27.473 1.00 80.31 238 ASP A C 1
ATOM 1733 O O . ASP A 1 238 ? -30.507 11.432 27.596 1.00 80.31 238 ASP A O 1
ATOM 1737 N N . THR A 1 239 ? -29.694 9.775 26.321 1.00 83.50 239 THR A N 1
ATOM 1738 C CA . THR A 1 239 ? -30.475 10.111 25.120 1.00 83.50 239 THR A CA 1
ATOM 1739 C C . THR A 1 239 ? -31.840 9.424 25.116 1.00 83.50 239 THR A C 1
ATOM 1741 O O . THR A 1 239 ? -32.810 9.994 24.628 1.00 83.50 239 THR A O 1
ATOM 1744 N N . LEU A 1 240 ? -31.924 8.206 25.662 1.00 83.50 240 LEU A N 1
ATOM 1745 C CA . LEU A 1 240 ? -33.145 7.402 25.710 1.00 83.50 240 LEU A CA 1
ATOM 1746 C C . LEU A 1 240 ? -34.022 7.689 26.928 1.00 83.50 240 LEU A C 1
ATOM 1748 O O . LEU A 1 240 ? -35.107 7.131 26.998 1.00 83.50 240 LEU A O 1
ATOM 1752 N N . SER A 1 241 ? -33.588 8.487 27.905 1.00 75.38 241 SER A N 1
ATOM 1753 C CA . SER A 1 241 ? -34.320 8.660 29.162 1.00 75.38 241 SER A CA 1
ATOM 1754 C C . SER A 1 241 ? -34.239 10.088 29.700 1.00 75.38 241 SER A C 1
ATOM 1756 O O . SER A 1 241 ? -33.217 10.487 30.247 1.00 75.38 241 SER A O 1
ATOM 1758 N N . VAL A 1 242 ? -35.354 10.829 29.657 1.00 65.56 242 VAL A N 1
ATOM 1759 C CA . VAL A 1 242 ? -35.441 12.201 30.213 1.00 65.56 242 VAL A CA 1
ATOM 1760 C C . VAL A 1 242 ? -35.589 12.274 31.730 1.00 65.56 242 VAL A C 1
ATOM 1762 O O . VAL A 1 242 ? -35.183 13.271 32.314 1.00 65.56 242 VAL A O 1
ATOM 1765 N N . ASP A 1 243 ? -36.089 11.216 32.373 1.00 68.25 243 ASP A N 1
ATOM 1766 C CA . ASP A 1 243 ? -36.375 11.212 33.819 1.00 68.25 243 ASP A CA 1
ATOM 1767 C C . ASP A 1 243 ? -35.593 10.130 34.585 1.00 68.25 243 ASP A C 1
ATOM 1769 O O . ASP A 1 243 ? -36.004 9.707 35.662 1.00 68.25 243 ASP A O 1
ATOM 1773 N N . GLN A 1 244 ? -34.487 9.630 34.017 1.00 65.75 244 GLN A N 1
ATOM 1774 C CA . GLN A 1 244 ? -33.742 8.471 34.554 1.00 65.75 244 GLN A CA 1
ATOM 1775 C C . GLN A 1 244 ? -34.646 7.247 34.817 1.00 65.75 244 GLN A C 1
ATOM 1777 O O . GLN A 1 244 ? -34.469 6.494 35.772 1.00 65.75 244 GLN A O 1
ATOM 1782 N N . SER A 1 245 ? -35.642 7.038 33.953 1.00 76.25 245 SER A N 1
ATOM 1783 C CA . SER A 1 245 ? -36.563 5.897 34.039 1.00 76.25 245 SER A CA 1
ATOM 1784 C C . SER A 1 245 ? -35.868 4.548 33.796 1.00 76.25 245 SER A C 1
ATOM 1786 O O . SER A 1 245 ? -36.402 3.489 34.153 1.00 76.25 245 SER A O 1
ATOM 1788 N N . LEU A 1 246 ? -34.687 4.600 33.172 1.00 85.25 246 LEU A N 1
ATOM 1789 C CA . LEU A 1 246 ? -33.754 3.496 33.016 1.00 85.25 246 LEU A CA 1
ATOM 1790 C C . LEU A 1 246 ? -32.815 3.461 34.222 1.00 85.25 246 LEU A C 1
ATOM 1792 O O . LEU A 1 246 ? -32.108 4.425 34.494 1.00 85.25 246 LEU A O 1
ATOM 1796 N N . ASN A 1 247 ? -32.760 2.317 34.896 1.00 89.69 247 ASN A N 1
ATOM 1797 C CA . ASN A 1 247 ? -31.833 2.038 35.998 1.00 89.69 247 ASN A CA 1
ATOM 1798 C C . ASN A 1 247 ? -30.454 1.564 35.499 1.00 89.69 247 ASN A C 1
ATOM 1800 O O . ASN A 1 247 ? -29.802 0.769 36.169 1.00 89.69 247 ASN A O 1
ATOM 1804 N N . TRP A 1 248 ? -30.049 1.972 34.296 1.00 92.12 248 TRP A N 1
ATOM 1805 C CA . TRP A 1 248 ? -28.759 1.591 33.730 1.00 92.12 248 TRP A CA 1
ATOM 1806 C C . TRP A 1 248 ? -27.657 2.350 34.459 1.00 92.12 248 TRP A C 1
ATOM 1808 O O . TRP A 1 248 ? -27.549 3.576 34.339 1.00 92.12 248 TRP A O 1
ATOM 1818 N N . ASP A 1 249 ? -26.878 1.616 35.241 1.00 92.50 249 ASP A N 1
ATOM 1819 C CA . ASP A 1 249 ? -25.900 2.177 36.158 1.00 92.50 249 ASP A CA 1
ATOM 1820 C C . ASP A 1 249 ? -24.740 1.199 36.355 1.00 92.50 249 ASP A C 1
ATOM 1822 O O . ASP A 1 249 ? -24.954 -0.005 36.510 1.00 92.50 249 ASP A O 1
ATOM 1826 N N . GLU A 1 250 ? -23.509 1.706 36.331 1.00 93.69 250 GLU A N 1
ATOM 1827 C CA . GLU A 1 250 ? -22.299 0.898 36.491 1.00 93.69 250 GLU A CA 1
ATOM 1828 C C . GLU A 1 250 ? -22.218 0.160 37.839 1.00 93.69 250 GLU A C 1
ATOM 1830 O O . GLU A 1 250 ? -21.561 -0.885 37.917 1.00 93.69 250 GLU A O 1
ATOM 1835 N N . ASP A 1 251 ? -22.909 0.660 38.866 1.00 95.25 251 ASP A N 1
ATOM 1836 C CA . ASP A 1 251 ? -22.969 0.081 40.208 1.00 95.25 251 ASP A CA 1
ATOM 1837 C C . ASP A 1 251 ? -24.053 -1.006 40.348 1.00 95.25 251 ASP A C 1
ATOM 1839 O O . ASP A 1 251 ? -24.121 -1.683 41.380 1.00 95.25 251 ASP A O 1
ATOM 1843 N N . LEU A 1 252 ? -24.871 -1.231 39.314 1.00 95.31 252 LEU A N 1
ATOM 1844 C CA . LEU A 1 252 ? -25.906 -2.266 39.277 1.00 95.31 252 LEU A CA 1
ATOM 1845 C C . LEU A 1 252 ? -25.532 -3.373 38.273 1.00 95.31 252 LEU A C 1
ATOM 1847 O O . LEU A 1 252 ? -25.202 -3.031 37.137 1.00 95.31 252 LEU A O 1
ATOM 1851 N N . PRO A 1 253 ? -25.620 -4.677 38.619 1.00 96.25 253 PRO A N 1
ATOM 1852 C CA . PRO A 1 253 ? -25.409 -5.776 37.671 1.00 96.25 253 PRO A CA 1
ATOM 1853 C C . PRO A 1 253 ? -26.230 -5.603 36.385 1.00 96.25 253 PRO A C 1
ATOM 1855 O O . PRO A 1 253 ? -27.416 -5.276 36.434 1.00 96.25 253 PRO A O 1
ATOM 1858 N N . ILE A 1 254 ? -25.606 -5.806 35.220 1.00 96.62 254 ILE A N 1
ATOM 1859 C CA . ILE A 1 254 ? -26.229 -5.497 33.921 1.00 96.62 254 ILE A CA 1
ATOM 1860 C C . ILE A 1 254 ? -27.431 -6.394 33.583 1.00 96.62 254 ILE A C 1
ATOM 1862 O O . ILE A 1 254 ? -28.278 -6.018 32.779 1.00 96.62 254 ILE A O 1
ATOM 1866 N N . ASP A 1 255 ? -27.555 -7.560 34.213 1.00 95.06 255 ASP A N 1
ATOM 1867 C CA . ASP A 1 255 ? -28.737 -8.428 34.131 1.00 95.06 255 ASP A CA 1
ATOM 1868 C C . ASP A 1 255 ? -29.923 -7.933 34.975 1.00 95.06 255 ASP A C 1
ATOM 1870 O O . ASP A 1 255 ? -31.050 -8.388 34.774 1.00 95.06 255 ASP A O 1
ATOM 1874 N N . GLU A 1 256 ? -29.704 -6.970 35.872 1.00 94.94 256 GLU A N 1
ATOM 1875 C CA . GLU A 1 256 ? -30.755 -6.269 36.621 1.00 94.94 256 GLU A CA 1
ATOM 1876 C C . GLU A 1 256 ? -31.197 -4.963 35.935 1.00 94.94 256 GLU A C 1
ATOM 1878 O O . GLU A 1 256 ? -32.128 -4.278 36.384 1.00 94.94 256 GLU A O 1
ATOM 1883 N N . TRP A 1 257 ? -30.556 -4.598 34.824 1.00 94.44 257 TRP A N 1
ATOM 1884 C CA . TRP A 1 257 ? -30.914 -3.411 34.063 1.00 94.44 257 TRP A CA 1
ATOM 1885 C C . TRP A 1 257 ? -32.257 -3.604 33.353 1.00 94.44 257 TRP A C 1
ATOM 1887 O O . TRP A 1 257 ? -32.506 -4.563 32.621 1.00 94.44 257 TRP A O 1
ATOM 1897 N N . LYS A 1 258 ? -33.151 -2.639 33.550 1.00 90.31 258 LYS A N 1
ATOM 1898 C CA . LYS A 1 258 ? -34.513 -2.628 33.030 1.00 90.31 258 LYS A CA 1
ATOM 1899 C C . LYS A 1 258 ? -34.473 -2.728 31.512 1.00 90.31 258 LYS A C 1
ATOM 1901 O O . LYS A 1 258 ? -33.910 -1.873 30.827 1.00 90.31 258 LYS A O 1
ATOM 1906 N N . GLY A 1 259 ? -35.116 -3.775 31.008 1.00 91.06 259 GLY A N 1
ATOM 1907 C CA . GLY A 1 259 ? -35.265 -4.021 29.581 1.00 91.06 259 GLY A CA 1
ATOM 1908 C C . GLY A 1 259 ? -34.035 -4.604 28.888 1.00 91.06 259 GLY A C 1
ATOM 1909 O O . GLY A 1 259 ? -34.076 -4.724 27.667 1.00 91.06 259 GLY A O 1
ATOM 1910 N N . VAL A 1 260 ? -32.975 -4.969 29.615 1.00 95.25 260 VAL A N 1
ATOM 1911 C CA . VAL A 1 260 ? -31.7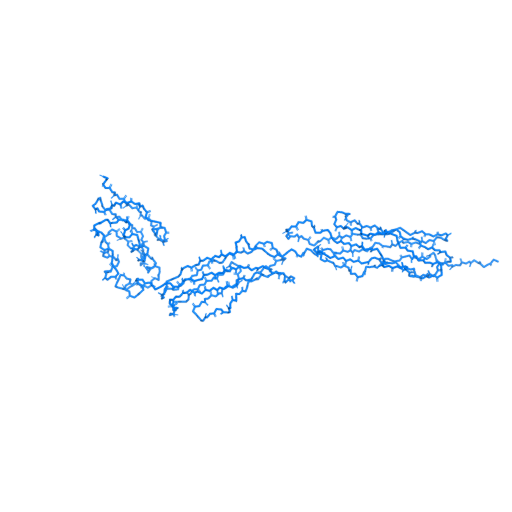95 -5.636 29.049 1.00 95.25 260 VAL A CA 1
ATOM 1912 C C . VAL A 1 260 ? -31.972 -7.152 29.120 1.00 95.25 260 VAL A C 1
ATOM 1914 O O . VAL A 1 260 ? -32.318 -7.705 30.159 1.00 95.25 260 VAL A O 1
ATOM 1917 N N . GLU A 1 261 ? -31.730 -7.838 28.006 1.00 96.62 261 GLU A N 1
ATOM 1918 C CA . GLU A 1 261 ? -31.673 -9.298 27.934 1.00 96.62 261 GLU A CA 1
ATOM 1919 C C . GLU A 1 261 ? -30.249 -9.733 27.590 1.00 96.62 261 GLU A C 1
ATOM 1921 O O . GLU A 1 261 ? -29.679 -9.293 26.584 1.00 96.62 261 GLU A O 1
ATOM 1926 N N . LEU A 1 262 ? -29.686 -10.623 28.410 1.00 96.56 262 LEU A N 1
ATOM 1927 C CA . LEU A 1 262 ? -28.350 -11.174 28.212 1.00 96.56 262 LEU A CA 1
ATOM 1928 C C . LEU A 1 262 ? -28.399 -12.626 27.738 1.00 96.56 262 LEU A C 1
ATOM 1930 O O . LEU A 1 262 ? -29.221 -13.423 28.189 1.00 96.56 262 LEU A O 1
ATOM 1934 N N . ALA A 1 263 ? -27.440 -12.997 26.897 1.00 95.62 263 ALA A N 1
ATOM 1935 C CA . ALA A 1 263 ? -27.099 -14.388 26.635 1.00 95.62 263 ALA A CA 1
ATOM 1936 C C . ALA A 1 263 ? -25.585 -14.526 26.480 1.00 95.62 263 ALA A C 1
ATOM 1938 O O . ALA A 1 263 ? -24.946 -13.707 25.826 1.00 95.62 263 ALA A O 1
ATOM 1939 N N . ASN A 1 264 ? -25.008 -15.567 27.089 1.00 92.50 264 ASN A N 1
ATOM 1940 C CA . ASN A 1 264 ? -23.562 -15.835 27.072 1.00 92.50 264 ASN A CA 1
ATOM 1941 C C . ASN A 1 264 ? -22.704 -14.628 27.496 1.00 92.50 264 ASN A C 1
ATOM 1943 O O . ASN A 1 264 ? -21.626 -14.411 26.955 1.00 92.50 264 ASN A O 1
ATOM 1947 N N . GLY A 1 265 ? -23.197 -13.838 28.456 1.00 93.00 265 GLY A N 1
ATOM 1948 C CA . GLY A 1 265 ? -22.500 -12.648 28.940 1.00 93.00 265 GLY A CA 1
ATOM 1949 C C . GLY A 1 265 ? -22.438 -11.508 27.931 1.00 93.00 265 GLY A C 1
ATOM 1950 O O . GLY A 1 265 ? -21.480 -10.753 27.956 1.00 93.00 265 GLY A O 1
ATOM 1951 N N . ARG A 1 266 ? -23.420 -11.395 27.031 1.00 96.81 266 ARG A N 1
ATOM 1952 C CA . ARG A 1 266 ? -23.537 -10.324 26.034 1.00 96.81 266 ARG A CA 1
ATOM 1953 C C . ARG A 1 266 ? -24.981 -9.846 25.936 1.00 96.81 266 ARG A C 1
ATOM 1955 O O . ARG A 1 266 ? -25.899 -10.647 26.124 1.00 96.81 266 ARG A O 1
ATOM 1962 N N . VAL A 1 267 ? -25.188 -8.570 25.625 1.00 97.62 267 VAL A N 1
ATOM 1963 C CA . VAL A 1 267 ? -26.526 -8.003 25.402 1.00 97.62 267 VAL A CA 1
ATOM 1964 C C . VAL A 1 267 ? -27.072 -8.509 24.071 1.00 97.62 267 VAL A C 1
ATOM 1966 O O . VAL A 1 267 ? -26.504 -8.249 23.012 1.00 97.62 267 VAL A O 1
ATOM 1969 N N . VAL A 1 268 ? -28.187 -9.237 24.131 1.00 97.88 268 VAL A N 1
ATOM 1970 C CA . VAL A 1 268 ? -28.872 -9.802 22.956 1.00 97.88 268 VAL A CA 1
ATOM 1971 C C . VAL A 1 268 ? -30.257 -9.212 22.730 1.00 97.88 268 VAL A C 1
ATOM 1973 O O . VAL A 1 268 ? -30.800 -9.332 21.631 1.00 97.88 268 VAL A O 1
ATOM 1976 N N . GLY A 1 269 ? -30.832 -8.545 23.727 1.00 96.25 269 GLY A N 1
ATOM 1977 C CA . GLY A 1 269 ? -32.142 -7.925 23.601 1.00 96.25 269 GLY A CA 1
ATOM 1978 C C . GLY A 1 269 ? -32.250 -6.624 24.377 1.00 96.25 269 GLY A C 1
ATOM 1979 O O . GLY A 1 269 ? -31.755 -6.511 25.495 1.00 96.25 269 GLY A O 1
ATOM 1980 N N . LEU A 1 270 ? -32.939 -5.657 23.778 1.00 93.50 270 LEU A N 1
ATOM 1981 C CA . LEU A 1 270 ? -33.397 -4.438 24.429 1.00 93.50 270 LEU A CA 1
ATOM 1982 C C . LEU A 1 270 ? -34.908 -4.326 24.253 1.00 93.50 270 LEU A C 1
ATOM 1984 O O . LEU A 1 270 ? -35.406 -4.164 23.136 1.00 93.50 270 LEU A O 1
ATOM 1988 N N . ARG A 1 271 ? -35.648 -4.438 25.355 1.00 89.38 271 ARG A N 1
ATOM 1989 C CA . ARG A 1 271 ? -37.113 -4.379 25.393 1.00 89.38 271 ARG A CA 1
ATOM 1990 C C . ARG A 1 271 ? -37.567 -3.374 26.428 1.00 89.38 271 ARG A C 1
ATOM 1992 O O . ARG A 1 271 ? -37.535 -3.636 27.627 1.00 89.38 271 ARG A O 1
ATOM 1999 N N . MET A 1 272 ? -38.039 -2.235 25.956 1.00 80.38 272 MET A N 1
ATOM 2000 C CA . MET A 1 272 ? -38.465 -1.151 26.825 1.00 80.38 272 MET A CA 1
ATOM 2001 C C . MET A 1 272 ? -39.961 -0.869 26.673 1.00 80.38 272 MET A C 1
ATOM 2003 O O . MET A 1 272 ? -40.523 -0.994 25.584 1.00 80.38 272 MET A O 1
ATOM 2007 N N . SER A 1 273 ? -40.610 -0.497 27.778 1.00 69.44 273 SER A N 1
ATOM 2008 C CA . SER A 1 273 ? -42.014 -0.082 27.800 1.00 69.44 273 SER A CA 1
ATOM 2009 C C . SER A 1 273 ? -42.158 1.431 27.607 1.00 69.44 273 SER A C 1
ATOM 2011 O O . SER A 1 273 ? -41.217 2.182 27.839 1.00 69.44 273 SER A O 1
ATOM 2013 N N . SER A 1 274 ? -43.366 1.866 27.232 1.00 66.25 274 SER A N 1
ATOM 2014 C CA . SER A 1 274 ? -43.773 3.253 26.934 1.00 66.25 274 SER A CA 1
ATOM 2015 C C . SER A 1 274 ? -43.433 4.318 27.979 1.00 66.25 274 SER A C 1
ATOM 2017 O O . SER A 1 274 ? -43.590 5.504 27.708 1.00 66.25 274 SER A O 1
ATOM 2019 N N . GLU A 1 275 ? -43.029 3.923 29.180 1.00 63.16 275 GLU A N 1
ATOM 2020 C CA . GLU A 1 275 ? -42.794 4.840 30.285 1.00 63.16 275 GLU A CA 1
ATOM 2021 C C . GLU A 1 275 ? -41.320 5.233 30.337 1.00 63.16 275 GLU A C 1
ATOM 2023 O O . GLU A 1 275 ? -40.495 4.527 30.919 1.00 63.16 275 GLU A O 1
ATOM 2028 N N . GLY A 1 276 ? -41.017 6.381 29.730 1.00 62.44 276 GLY A N 1
ATOM 2029 C CA . GLY A 1 276 ? -39.772 7.104 29.975 1.00 62.44 276 GLY A CA 1
ATOM 2030 C C . GLY A 1 276 ? -38.734 7.074 28.857 1.00 62.44 276 GLY A C 1
ATOM 2031 O O . GLY A 1 276 ? -37.645 7.598 29.084 1.00 62.44 276 GLY A O 1
ATOM 2032 N N . ILE A 1 277 ? -39.072 6.551 27.668 1.00 73.69 277 ILE A N 1
ATOM 2033 C CA . ILE A 1 277 ? -38.295 6.819 26.449 1.00 73.69 277 ILE A CA 1
ATOM 2034 C C . ILE A 1 277 ? -38.829 8.044 25.734 1.00 73.69 277 ILE A C 1
ATOM 2036 O O . ILE A 1 277 ? -39.980 8.064 25.301 1.00 73.69 277 ILE A O 1
ATOM 2040 N N . VAL A 1 278 ? -37.958 9.022 25.527 1.00 72.69 278 VAL A N 1
ATOM 2041 C CA . VAL A 1 278 ? -38.178 10.132 24.598 1.00 72.69 278 VAL A CA 1
ATOM 2042 C C . VAL A 1 278 ? -36.872 10.436 23.872 1.00 72.69 278 VAL A C 1
ATOM 2044 O O . VAL A 1 278 ? -35.810 10.009 24.310 1.00 72.69 278 VAL A O 1
ATOM 2047 N N . GLY A 1 279 ? -36.947 11.199 22.785 1.00 74.44 279 GLY A N 1
ATOM 2048 C CA . GLY A 1 279 ? -35.770 11.614 22.026 1.00 74.44 279 GLY A CA 1
ATOM 2049 C C . GLY A 1 279 ? -35.516 10.753 20.792 1.00 74.44 279 GLY A C 1
ATOM 2050 O O . GLY A 1 279 ? -36.441 10.215 20.183 1.00 74.44 279 GLY A O 1
ATOM 2051 N N . THR A 1 280 ? -34.254 10.690 20.380 1.00 82.88 280 THR A N 1
ATOM 2052 C CA . THR A 1 280 ? -33.801 9.973 19.184 1.00 82.88 280 THR A CA 1
ATOM 2053 C C . THR A 1 280 ? -33.121 8.671 19.563 1.00 82.88 280 THR A C 1
ATOM 2055 O O . THR A 1 280 ? -32.552 8.553 20.641 1.00 82.88 280 THR A O 1
ATOM 2058 N N . ILE A 1 281 ? -33.128 7.700 18.653 1.00 87.00 281 ILE A N 1
ATOM 2059 C CA . 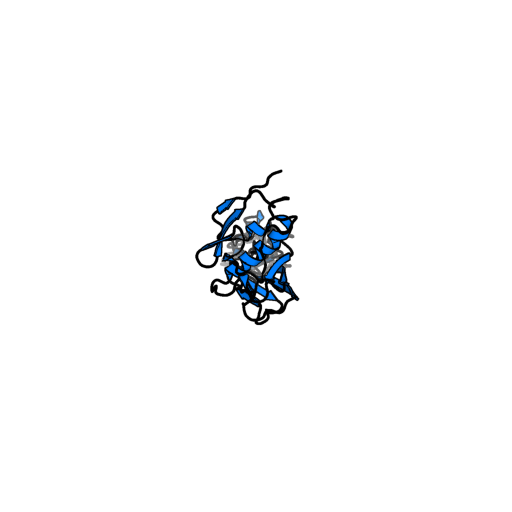ILE A 1 281 ? -32.345 6.475 18.823 1.00 87.00 281 ILE A CA 1
ATOM 2060 C C . ILE A 1 281 ? -30.852 6.859 18.800 1.00 87.00 281 ILE A C 1
ATOM 2062 O O . ILE A 1 281 ? -30.407 7.395 17.782 1.00 87.00 281 ILE A O 1
ATOM 2066 N N . PRO A 1 282 ? -30.087 6.622 19.882 1.00 89.06 282 PRO A N 1
ATOM 2067 C CA . PRO A 1 282 ? -28.667 6.943 19.913 1.00 89.06 282 PRO A CA 1
ATOM 2068 C C . PRO A 1 282 ? -27.881 5.974 19.031 1.00 89.06 282 PRO A C 1
ATOM 2070 O O . PRO A 1 282 ? -28.162 4.771 18.985 1.00 89.06 282 PRO A O 1
ATOM 2073 N N . SER A 1 283 ? -26.881 6.503 18.329 1.00 89.50 283 SER A N 1
ATOM 2074 C CA . SER A 1 283 ? -26.010 5.725 17.441 1.00 89.50 283 SER A CA 1
ATOM 2075 C C . SER A 1 283 ? -25.210 4.651 18.180 1.00 89.50 283 SER A C 1
ATOM 2077 O O . SER A 1 283 ? -24.848 3.631 17.601 1.00 89.50 283 SER A O 1
ATOM 2079 N N . GLU A 1 284 ? -24.986 4.851 19.474 1.00 91.25 284 GLU A N 1
ATOM 2080 C CA . GLU A 1 284 ? -24.233 3.994 20.376 1.00 91.25 284 GLU A CA 1
ATOM 2081 C C . GLU A 1 284 ? -24.864 2.608 20.521 1.00 91.25 284 GLU A C 1
ATOM 2083 O O . GLU A 1 284 ? -24.134 1.639 20.724 1.00 91.25 284 GLU A O 1
ATOM 2088 N N . LEU A 1 285 ? -26.182 2.468 20.317 1.00 91.69 285 LEU A N 1
ATOM 2089 C CA . LEU A 1 285 ? -26.826 1.151 20.239 1.00 91.69 285 LEU A CA 1
ATOM 2090 C C . LEU A 1 285 ? -26.275 0.295 19.091 1.00 91.69 285 LEU A C 1
ATOM 2092 O O . LEU A 1 285 ? -26.308 -0.931 19.177 1.00 91.69 285 LEU A O 1
ATOM 2096 N N . GLY A 1 286 ? -25.727 0.920 18.043 1.00 89.06 286 GLY A N 1
ATOM 2097 C CA . GLY A 1 286 ? -25.040 0.233 16.950 1.00 89.06 286 GLY A CA 1
ATOM 2098 C C . GLY A 1 286 ? -23.765 -0.500 17.383 1.00 89.06 286 GLY A C 1
ATOM 2099 O O . GLY A 1 286 ? -23.309 -1.389 16.669 1.00 89.06 286 GLY A O 1
ATOM 2100 N N . ASN A 1 287 ? -23.217 -0.192 18.565 1.00 90.06 287 ASN A N 1
ATOM 2101 C CA . ASN A 1 287 ? -22.039 -0.873 19.108 1.00 90.06 287 ASN A CA 1
ATOM 2102 C C . ASN A 1 287 ? -22.374 -2.212 19.800 1.00 90.06 287 ASN A C 1
ATOM 2104 O O . ASN A 1 287 ? -21.458 -2.959 20.148 1.00 90.06 287 ASN A O 1
ATOM 2108 N N . LEU A 1 288 ? -23.658 -2.545 19.987 1.00 94.12 288 LEU A N 1
ATOM 2109 C CA . LEU A 1 288 ? -24.108 -3.804 20.595 1.00 94.12 288 LEU A CA 1
ATOM 2110 C C . LEU A 1 288 ? -24.030 -4.959 19.586 1.00 94.12 288 LEU A C 1
ATOM 2112 O O . LEU A 1 288 ? -25.024 -5.347 18.971 1.00 94.12 288 LEU A O 1
ATOM 2116 N N . SER A 1 289 ? -22.839 -5.535 19.414 1.00 93.19 289 SER A N 1
ATOM 2117 C CA . SER A 1 289 ? -22.560 -6.472 18.313 1.00 93.19 289 SER A CA 1
ATOM 2118 C C . SER A 1 289 ? -23.311 -7.811 18.355 1.00 93.19 289 SER A C 1
ATOM 2120 O O . SER A 1 289 ? -23.331 -8.517 17.351 1.00 93.19 289 SER A O 1
ATOM 2122 N N . ASN A 1 290 ? -23.940 -8.159 19.483 1.00 96.06 290 ASN A N 1
ATOM 2123 C CA . ASN A 1 290 ? -24.749 -9.373 19.644 1.00 96.06 290 ASN A CA 1
ATOM 2124 C C . ASN A 1 290 ? -26.254 -9.100 19.778 1.00 96.06 290 ASN A C 1
ATOM 2126 O O . ASN A 1 290 ? -27.014 -10.031 20.057 1.00 96.06 290 ASN A O 1
ATOM 2130 N N . LEU A 1 291 ? -26.700 -7.856 19.575 1.00 97.00 291 LEU A N 1
ATOM 2131 C CA . LEU A 1 291 ? -28.108 -7.497 19.684 1.00 97.00 291 LEU A CA 1
ATOM 2132 C C . LEU A 1 291 ? -28.934 -8.208 18.599 1.00 97.00 291 LEU A C 1
ATOM 2134 O O . LEU A 1 291 ? -28.707 -8.040 17.405 1.00 97.00 291 LEU A O 1
ATOM 2138 N N . GLN A 1 292 ? -29.918 -8.993 19.026 1.00 97.06 292 GLN A N 1
ATOM 2139 C CA . GLN A 1 292 ? -30.828 -9.754 18.164 1.00 97.06 292 GLN A CA 1
ATOM 2140 C C . GLN A 1 292 ? -32.248 -9.181 18.180 1.00 97.06 292 GLN A C 1
ATOM 2142 O O . GLN A 1 292 ? -32.990 -9.336 17.212 1.00 97.06 292 GLN A O 1
ATOM 2147 N N . GLY A 1 293 ? -32.643 -8.529 19.276 1.00 94.56 293 GLY A N 1
ATOM 2148 C CA . GLY A 1 293 ? -33.959 -7.916 19.422 1.00 94.56 293 GLY A CA 1
ATOM 2149 C C . GLY A 1 293 ? -33.874 -6.485 19.934 1.00 94.56 293 GLY A C 1
ATOM 2150 O O . GLY A 1 293 ? -33.329 -6.246 21.007 1.00 94.56 293 GLY A O 1
ATOM 2151 N N . LEU A 1 294 ? -34.472 -5.543 19.206 1.00 93.25 294 LEU A N 1
ATOM 2152 C CA . LEU A 1 294 ? -34.614 -4.152 19.631 1.00 93.25 294 LEU A CA 1
ATOM 2153 C C . LEU A 1 294 ? -36.089 -3.747 19.572 1.00 93.25 294 LEU A C 1
ATOM 2155 O O . LEU A 1 294 ? -36.688 -3.702 18.500 1.00 93.25 294 LEU A O 1
ATOM 2159 N N . SER A 1 295 ? -36.673 -3.464 20.731 1.00 89.62 295 SER A N 1
ATOM 2160 C CA . SER A 1 295 ? -38.045 -2.988 20.884 1.00 89.62 295 SER A CA 1
ATOM 2161 C C . SER A 1 295 ? -38.044 -1.733 21.747 1.00 89.62 295 SER A C 1
ATOM 2163 O O . SER A 1 295 ? -38.057 -1.808 22.978 1.00 89.62 295 SER A O 1
ATOM 2165 N N . LEU A 1 296 ? -38.041 -0.582 21.077 1.00 83.69 296 LEU A N 1
ATOM 2166 C CA . LEU A 1 296 ? -38.152 0.739 21.685 1.00 83.69 296 LEU A CA 1
ATOM 2167 C C . LEU A 1 296 ? -39.551 1.279 21.387 1.00 83.69 296 LEU A C 1
ATOM 2169 O O . LEU A 1 296 ? -39.921 1.431 20.223 1.00 83.69 296 LEU A O 1
ATOM 2173 N N . TRP A 1 297 ? -40.339 1.545 22.424 1.00 76.25 297 TRP A N 1
ATOM 2174 C CA . TRP A 1 297 ? -41.671 2.122 22.282 1.00 76.25 297 TRP A CA 1
ATOM 2175 C C . TRP A 1 297 ? -41.776 3.375 23.147 1.00 76.25 297 TRP A C 1
ATOM 2177 O O . TRP A 1 297 ? -41.599 3.296 24.358 1.00 76.25 297 TRP A O 1
ATOM 2187 N N . ALA A 1 298 ? -42.091 4.515 22.531 1.00 71.19 298 ALA A N 1
ATOM 2188 C CA . ALA A 1 298 ? -42.333 5.785 23.210 1.00 71.19 298 ALA A CA 1
ATOM 2189 C C . ALA A 1 298 ? -43.811 6.178 23.070 1.00 71.19 298 ALA A C 1
ATOM 2191 O O . ALA A 1 298 ? -44.404 6.005 22.002 1.00 71.19 298 ALA A O 1
ATOM 2192 N N . THR A 1 299 ? -44.420 6.714 24.128 1.00 62.28 299 THR A N 1
ATOM 2193 C CA . THR A 1 299 ? -45.692 7.445 24.011 1.00 62.28 299 THR A CA 1
ATOM 2194 C C . THR A 1 299 ? -45.372 8.910 23.760 1.00 62.28 299 THR A C 1
ATOM 2196 O O . THR A 1 299 ? -44.803 9.557 24.636 1.00 62.28 299 THR A O 1
ATOM 2199 N N . GLY A 1 300 ? -45.667 9.378 22.544 1.00 56.38 300 GLY A N 1
ATOM 2200 C CA . GLY A 1 300 ? -45.460 10.768 22.125 1.00 56.38 300 GLY A CA 1
ATOM 2201 C C . GLY A 1 300 ? -46.352 11.773 22.838 1.00 56.38 300 GLY A C 1
ATOM 2202 O O . GLY A 1 300 ? -47.422 11.367 23.348 1.00 56.38 300 GLY A O 1
#

pLDDT: mean 88.6, std 10.27, range [40.09, 98.12]

Sequence (300 aa):
MIADDETTPVVTLSLSLSEIAEHEGWTFVTAMLDSRSSADTTVSVSAEPAELIEQREENTLTIPAGQTESIGFGVRLQAVDNDELAEATQTVTVSGTSENAQGVAGPENVTLTIIDDEAPFFADDSIAYTFTTGIAGSRFLPEAEFGNGKLTYSLSPAPSNDVTFTPEPPARIGVSATSVAAGETSYTLTATDADGDTDTMTISITVRKGVCPNSAAVSGYSDPGIVHDCEALLASRDTLSVDQSLNWDEDLPIDEWKGVELANGRVVGLRMSSEGIVGTIPSELGNLSNLQGLSLWATG

InterPro domains:
  IPR013783 Immunoglobulin-like fold [G3DSA:2.60.40.10] (109-208)
  IPR032675 Leucine-rich repeat domain superfamily [G3DSA:3.80.10.10] (225-299)